Protein AF-A0A7J5UYT0-F1 (afdb_monomer)

Radius of gyration: 24.06 Å; Cα contacts (8 Å, |Δi|>4): 191; chains: 1; bounding box: 73×49×55 Å

Solvent-accessible surface area (backbone atoms only — not comparable to full-atom values): 11690 Å² total; per-residue (Å²): 132,68,70,67,60,56,56,56,55,56,59,68,70,60,72,68,85,76,82,74,93,66,100,72,80,94,76,74,80,77,68,76,72,80,81,47,73,67,59,54,54,52,51,51,54,38,49,51,51,47,52,52,49,45,50,65,40,20,43,70,31,55,50,48,20,53,52,14,50,51,42,16,56,54,23,46,52,52,19,54,55,22,58,76,67,72,36,62,71,53,24,52,54,26,43,49,50,13,52,51,14,58,48,38,29,59,56,25,51,35,32,29,55,18,32,42,27,50,20,43,52,49,32,41,47,36,72,74,71,43,93,50,65,85,74,47,60,86,44,55,58,32,41,62,36,40,48,10,48,48,53,29,30,47,77,70,71,40,42,65,64,52,51,52,52,36,58,76,69,68,63,54,93,84,51,54,70,34,62,64,47,78,77,41,60,72,46,78,79,34,70,68,48,48,38,70,47,43,55,44,68,88,57,83,63,82,82,46,102,97

Mean predicted aligned error: 10.79 Å

Sequence (210 aa):
MHIHKRLLLLFTKQRINVKTASGKSGYLVNQELRSTPVLHYYSLSILSHKIYRYFKVGYLL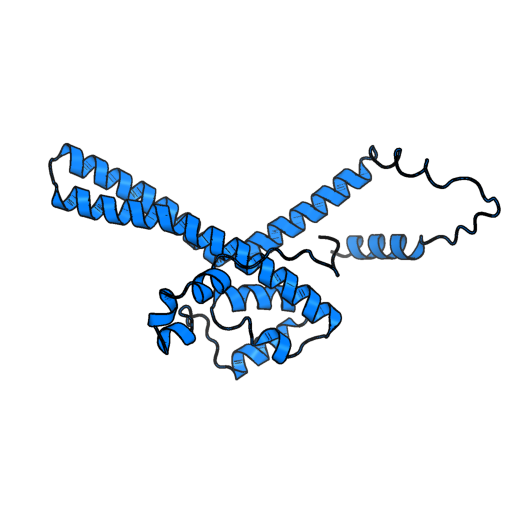HLISLIGIVIAIIFLKFTKVAMLNDQLLQQLLYGYFAAYGAVLPIFAQLDARSRYQNYKLIKDKLHRYGFSTRIIDPFTWSRCQRDAIQVAADDLGYKKQMQDYFKKHGFKWYHVLPRILIRNPRLLFTKNYWYRTLFVKYYALKSFPY

Foldseek 3Di:
DPVVVVVVVVVVVPPPPPPDPDDDDPDPPPPVVPPDVVVVVVVVVVVVVLVVLLCQLLVVLVVQLVQLLVQLVVLVVQLVVCVVVVNVVSNVVSVVSNVRSVVSNVQSVLQSQLLSQLLLVLLQVCVVPNDDVVSQVVQPQALSSLSSNCSSCVVVVNNVVSVVVCVVVVNDNPRHDGPVCVVPVCCVVDPVSCCNRRVDDHDDHDPDPD

pLDDT: mean 83.22, std 19.69, range [35.66, 98.44]

Structure (mmCIF, N/CA/C/O backbone):
data_AF-A0A7J5UYT0-F1
#
_entry.id   AF-A0A7J5UYT0-F1
#
loop_
_atom_site.group_PDB
_atom_site.id
_atom_site.type_symbol
_atom_site.label_atom_id
_atom_site.label_alt_id
_atom_site.label_comp_id
_atom_site.label_asym_id
_atom_site.label_entity_id
_atom_site.label_seq_id
_atom_site.pdbx_PDB_ins_code
_atom_site.Cartn_x
_atom_site.Cartn_y
_atom_site.Cartn_z
_atom_site.occupancy
_atom_site.B_iso_or_equiv
_atom_site.auth_seq_id
_atom_site.auth_comp_id
_atom_site.auth_asym_id
_atom_site.auth_atom_id
_atom_site.pdbx_PDB_model_num
ATOM 1 N N . MET A 1 1 ? -5.951 23.788 15.816 1.00 49.25 1 MET A N 1
ATOM 2 C CA . MET A 1 1 ? -6.791 22.576 16.014 1.00 49.25 1 MET A CA 1
ATOM 3 C C . MET A 1 1 ? -7.906 22.730 17.072 1.00 49.25 1 MET A C 1
ATOM 5 O O . MET A 1 1 ? -8.664 21.787 17.262 1.00 49.25 1 MET A O 1
ATOM 9 N N . HIS A 1 2 ? -8.066 23.895 17.728 1.00 38.38 2 HIS A N 1
ATOM 10 C CA . HIS A 1 2 ? -9.079 24.106 18.783 1.00 38.38 2 HIS A CA 1
ATOM 11 C C . HIS A 1 2 ? -10.430 24.665 18.288 1.00 38.38 2 HIS A C 1
ATOM 13 O O . HIS A 1 2 ? -11.463 24.383 18.889 1.00 38.38 2 HIS A O 1
ATOM 19 N N . ILE A 1 3 ? -10.451 25.386 17.160 1.00 46.88 3 ILE A N 1
ATOM 20 C CA . ILE A 1 3 ? -11.667 26.016 16.601 1.00 46.88 3 ILE A CA 1
ATOM 21 C C . ILE A 1 3 ? -12.633 24.965 16.015 1.00 46.88 3 ILE A C 1
ATOM 23 O O . ILE A 1 3 ? -13.850 25.080 16.137 1.00 46.88 3 ILE A O 1
ATOM 27 N N . HIS A 1 4 ? -12.097 23.862 15.485 1.00 44.59 4 HIS A N 1
ATOM 28 C CA . HIS A 1 4 ? -12.889 22.820 14.824 1.00 44.59 4 HIS A CA 1
ATOM 29 C C . HIS A 1 4 ? -13.763 21.995 15.789 1.00 44.59 4 HIS A C 1
ATOM 31 O O . HIS A 1 4 ? -14.841 21.544 15.403 1.00 44.59 4 HIS A O 1
ATOM 37 N N . LYS A 1 5 ? -13.338 21.834 17.055 1.00 46.59 5 LYS A N 1
ATOM 38 C CA . LYS A 1 5 ? -14.132 21.152 18.097 1.00 46.59 5 LYS A CA 1
ATOM 39 C C . LYS A 1 5 ? -15.321 21.995 18.571 1.00 46.59 5 LYS A C 1
ATOM 41 O O . LYS A 1 5 ? -16.352 21.430 18.921 1.00 46.59 5 LYS A O 1
ATO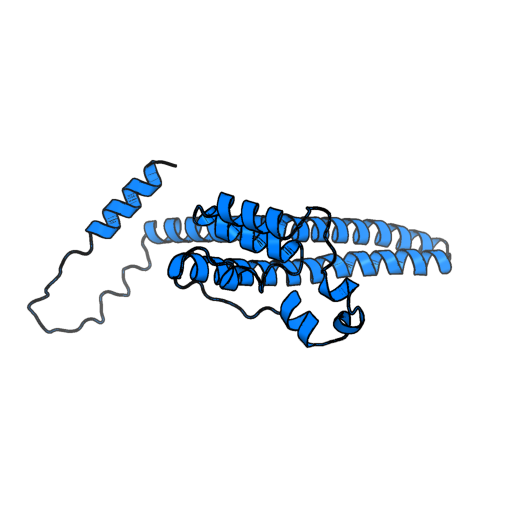M 46 N N . ARG A 1 6 ? -15.202 23.330 18.553 1.00 42.28 6 ARG A N 1
ATOM 47 C CA . ARG A 1 6 ? -16.270 24.243 19.000 1.00 42.28 6 ARG A CA 1
ATOM 48 C C . ARG A 1 6 ? -17.431 24.303 18.003 1.00 42.28 6 ARG A C 1
ATOM 50 O O . ARG A 1 6 ? -18.580 24.304 18.424 1.00 42.28 6 ARG A O 1
ATOM 57 N N . LEU A 1 7 ? -17.136 24.248 16.702 1.00 47.16 7 LEU A N 1
ATOM 58 C CA . LEU A 1 7 ? -18.159 24.183 15.650 1.00 47.16 7 LEU A CA 1
ATOM 59 C C . LEU A 1 7 ? -18.921 22.850 15.654 1.00 47.16 7 LEU A C 1
ATOM 61 O O . LEU A 1 7 ? -20.142 22.856 15.552 1.00 47.16 7 LEU A O 1
ATOM 65 N N . LEU A 1 8 ? -18.243 21.715 15.863 1.00 48.00 8 LEU A N 1
ATOM 66 C CA . LEU A 1 8 ? -18.925 20.413 15.933 1.00 48.00 8 LEU A CA 1
ATOM 67 C C . LEU A 1 8 ? -19.899 20.308 17.122 1.00 48.00 8 LEU A C 1
ATOM 69 O O . LEU A 1 8 ? -20.968 19.721 16.979 1.00 48.00 8 LEU A O 1
ATOM 73 N N . LEU A 1 9 ? -19.558 20.913 18.267 1.00 47.81 9 LEU A N 1
ATOM 74 C CA . LEU A 1 9 ? -20.418 20.940 19.457 1.00 47.81 9 LEU A CA 1
ATOM 75 C C . LEU A 1 9 ? -21.661 21.827 19.282 1.00 47.81 9 LEU A C 1
ATOM 77 O O . LEU A 1 9 ? -22.719 21.499 19.824 1.00 47.81 9 LEU A O 1
ATOM 81 N N . LEU A 1 10 ? -21.560 22.910 18.504 1.00 45.72 10 LEU A N 1
ATOM 82 C CA . LEU A 1 10 ? -22.700 23.782 18.201 1.00 45.72 10 LEU A CA 1
ATOM 83 C C . LEU A 1 10 ? -23.740 23.070 17.319 1.00 45.72 10 LEU A C 1
ATOM 85 O O . LEU A 1 10 ? -24.933 23.172 17.593 1.00 45.72 10 LEU A O 1
ATOM 89 N N . PHE A 1 11 ? -23.312 22.245 16.357 1.00 47.38 11 PHE A N 1
ATOM 90 C CA . PHE A 1 11 ? -24.243 21.527 15.476 1.00 47.38 11 PHE A CA 1
ATOM 91 C C . PHE A 1 11 ? -24.882 20.280 16.106 1.00 47.38 11 PHE A C 1
ATOM 93 O O . PHE A 1 11 ? -26.012 19.941 15.759 1.00 47.38 11 PHE A O 1
ATOM 100 N N . THR A 1 12 ? -24.246 19.624 17.084 1.00 45.69 12 THR A N 1
ATOM 101 C CA . THR A 1 12 ? -24.909 18.537 17.835 1.00 45.69 12 THR A CA 1
ATOM 102 C C . THR A 1 12 ? -26.022 19.039 18.755 1.00 45.69 12 THR A C 1
ATOM 104 O O . THR A 1 12 ? -26.974 18.306 19.012 1.00 45.69 12 THR A O 1
ATOM 107 N N . LYS A 1 13 ? -25.940 20.295 19.219 1.00 36.97 13 LYS A N 1
ATOM 108 C CA . LYS A 1 13 ? -26.960 20.909 20.085 1.00 36.97 13 LYS A CA 1
ATOM 109 C C . LYS A 1 13 ? -28.143 21.495 19.301 1.00 36.97 13 LYS A C 1
ATOM 111 O O . LYS A 1 13 ? -29.176 21.784 19.891 1.00 36.97 13 LYS A O 1
ATOM 116 N N . GLN A 1 14 ? -28.012 21.610 17.978 1.00 39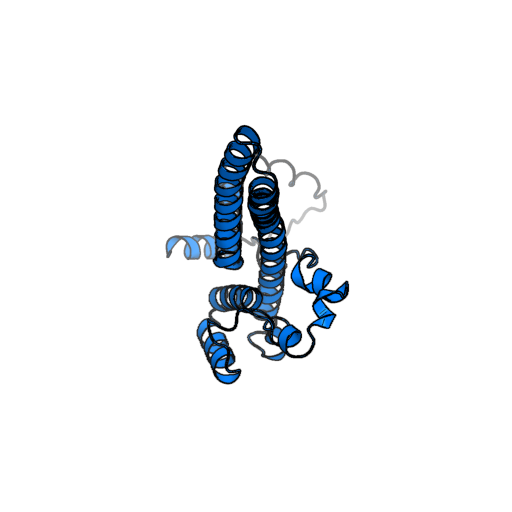.38 14 GLN A N 1
ATOM 117 C CA . GLN A 1 14 ? -29.022 22.164 17.074 1.00 39.38 14 GLN A CA 1
ATOM 118 C C . GLN A 1 14 ? -29.850 21.079 16.359 1.00 39.38 14 GLN A C 1
ATOM 120 O O . GLN A 1 14 ? -30.453 21.335 15.321 1.00 39.38 14 GLN A O 1
ATOM 125 N N . ARG A 1 15 ? -29.961 19.871 16.942 1.00 40.69 15 ARG A N 1
ATOM 126 C CA . ARG A 1 15 ? -31.156 19.027 16.750 1.00 40.69 15 ARG A CA 1
ATOM 127 C C . ARG A 1 15 ? -32.298 19.649 17.546 1.00 40.69 15 ARG A C 1
ATOM 129 O O . ARG A 1 15 ? -32.678 19.176 18.614 1.00 40.69 15 ARG A O 1
ATOM 136 N N . ILE A 1 16 ? -32.784 20.771 17.030 1.00 42.91 16 ILE A N 1
ATOM 137 C CA . ILE A 1 16 ? -33.988 21.425 17.512 1.00 42.91 16 ILE A CA 1
ATOM 138 C C . ILE A 1 16 ? -35.142 20.454 17.279 1.00 42.91 16 ILE A C 1
ATOM 140 O O . ILE A 1 16 ? -35.375 19.954 16.180 1.00 42.91 16 ILE A O 1
ATOM 144 N N . ASN A 1 17 ? -35.808 20.171 18.385 1.00 38.16 17 ASN A N 1
ATOM 145 C CA . ASN A 1 17 ? -37.064 19.469 18.513 1.00 38.16 17 ASN A CA 1
ATOM 146 C C . ASN A 1 17 ? -38.141 20.248 17.739 1.00 38.16 17 ASN A C 1
ATOM 148 O O . ASN A 1 17 ? -38.774 21.143 18.290 1.00 38.16 17 ASN A O 1
ATOM 152 N N . VAL A 1 18 ? -38.316 19.960 16.447 1.00 41.12 18 VAL A N 1
ATOM 153 C CA . VAL A 1 18 ? -39.442 20.489 15.670 1.00 41.12 18 VAL A CA 1
ATOM 154 C C . VAL A 1 18 ? -40.561 19.453 15.726 1.00 41.12 18 VAL A C 1
ATOM 156 O O . VAL A 1 18 ? -40.686 18.592 14.859 1.00 41.12 18 VAL A O 1
ATOM 159 N N . LYS A 1 19 ? -41.377 19.525 16.783 1.00 37.12 19 LYS A N 1
ATOM 160 C CA . LYS A 1 19 ? -42.739 18.983 16.739 1.00 37.12 19 LYS A CA 1
ATOM 161 C C . LYS A 1 19 ? -43.543 19.881 15.798 1.00 37.12 19 LYS A C 1
ATOM 163 O O . LYS A 1 19 ? -44.002 20.943 16.207 1.00 37.12 19 LYS A O 1
ATOM 168 N N . THR A 1 20 ? -43.705 19.481 14.541 1.00 40.16 20 THR A N 1
ATOM 169 C CA . THR A 1 20 ? -44.690 20.107 13.656 1.00 40.16 20 THR A CA 1
ATOM 170 C C . THR A 1 20 ? -46.082 19.590 14.012 1.00 40.16 20 THR A C 1
ATOM 172 O O . THR A 1 20 ? -46.481 18.484 13.657 1.00 40.16 20 THR A O 1
ATOM 175 N N . ALA A 1 21 ? -46.839 20.420 14.727 1.00 39.97 21 ALA A N 1
ATOM 176 C CA . ALA A 1 21 ? -48.288 20.325 14.800 1.00 39.97 21 ALA A CA 1
ATOM 177 C C . ALA A 1 21 ? -48.876 20.862 13.486 1.00 39.97 21 ALA A C 1
ATOM 179 O O . ALA A 1 21 ? -49.186 22.041 13.393 1.00 39.97 21 ALA A O 1
ATOM 180 N N . SER A 1 22 ? -48.921 20.036 12.440 1.00 41.06 22 SER A N 1
ATOM 181 C CA . SER A 1 22 ? -49.777 20.203 11.250 1.00 41.06 22 SER A CA 1
ATOM 182 C C . SER A 1 22 ? -49.356 19.167 10.209 1.00 41.06 22 SER A C 1
ATOM 184 O O . SER A 1 22 ? -48.261 19.224 9.646 1.00 41.06 22 SER A O 1
ATOM 186 N N . GLY A 1 23 ? -50.213 18.171 9.989 1.00 43.00 23 GLY A N 1
ATOM 187 C CA . GLY A 1 23 ? -49.979 17.064 9.069 1.00 43.00 23 GLY A CA 1
ATOM 188 C C . GLY A 1 23 ? -50.129 17.451 7.599 1.00 43.00 23 GLY A C 1
ATOM 189 O O . GLY A 1 23 ? -51.082 17.013 6.960 1.00 43.00 23 GLY A O 1
ATOM 190 N N . LYS A 1 24 ? -49.184 18.216 7.032 1.00 35.66 24 LYS A N 1
ATOM 191 C CA . LYS A 1 24 ? -49.066 18.365 5.570 1.00 35.66 24 LYS A CA 1
ATOM 192 C C . LYS A 1 24 ? -47.616 18.300 5.066 1.00 35.66 24 LYS A C 1
ATOM 194 O O . LYS A 1 24 ? -46.843 19.237 5.196 1.00 35.66 24 LYS A O 1
ATOM 199 N N . SER A 1 25 ? -47.336 17.159 4.432 1.00 37.53 25 SER A N 1
ATOM 200 C CA . SER A 1 25 ? -46.458 16.922 3.272 1.00 37.53 25 SER A CA 1
ATOM 201 C C . SER A 1 25 ? -44.992 17.392 3.330 1.00 37.53 25 SER A C 1
ATOM 203 O O . SER A 1 25 ? -44.630 18.487 2.908 1.00 37.53 25 SER A O 1
ATOM 205 N N . GLY A 1 26 ? -44.115 16.483 3.769 1.00 38.47 26 GLY A N 1
ATOM 206 C CA . GLY A 1 26 ? -42.658 16.640 3.855 1.00 38.47 26 GLY A CA 1
ATOM 207 C C . GLY A 1 26 ? -41.875 16.428 2.551 1.00 38.47 26 GLY A C 1
ATOM 208 O O . GLY A 1 26 ? -40.848 15.755 2.580 1.00 38.47 26 GLY A O 1
ATOM 209 N N . TYR A 1 27 ? -42.313 16.998 1.424 1.00 38.16 27 TYR A N 1
ATOM 210 C CA . TYR A 1 27 ? -41.614 16.830 0.135 1.00 38.16 27 TYR A CA 1
ATOM 211 C C . TYR A 1 27 ? -40.889 18.076 -0.401 1.00 38.16 27 TYR A C 1
ATOM 213 O O . TYR A 1 27 ? -40.098 17.942 -1.329 1.00 38.16 27 TYR A O 1
ATOM 221 N N . LEU A 1 28 ? -41.060 19.262 0.196 1.00 38.16 28 LEU A N 1
ATOM 222 C CA . LEU A 1 28 ? -40.505 20.510 -0.368 1.00 38.16 28 LEU A CA 1
ATOM 223 C C . LEU A 1 28 ? -39.222 21.037 0.303 1.00 38.16 28 LEU A C 1
ATOM 225 O O . LEU A 1 28 ? -38.613 21.969 -0.203 1.00 38.16 28 LEU A O 1
ATOM 229 N N . VAL A 1 29 ? -38.735 20.424 1.387 1.00 44.19 29 VAL A N 1
ATOM 230 C CA . VAL A 1 29 ? -37.580 20.962 2.149 1.00 44.19 29 VAL A CA 1
ATOM 231 C C . VAL A 1 29 ? -36.210 20.491 1.617 1.00 44.19 29 VAL A C 1
ATOM 233 O O . VAL A 1 29 ? -35.168 20.965 2.058 1.00 44.19 29 VAL A O 1
ATOM 236 N N . ASN A 1 30 ? -36.162 19.583 0.636 1.00 43.16 30 ASN A N 1
ATOM 237 C CA . ASN A 1 30 ? -34.893 18.984 0.186 1.00 43.16 30 ASN A CA 1
ATOM 238 C C . ASN A 1 30 ? -34.240 19.640 -1.045 1.00 43.16 30 ASN A C 1
ATOM 240 O O . ASN A 1 30 ? -33.128 19.245 -1.402 1.00 43.16 30 ASN A O 1
ATOM 244 N N . GLN A 1 31 ? -34.876 20.619 -1.698 1.00 45.84 31 GLN A N 1
ATOM 245 C CA . GLN A 1 31 ? -34.350 21.183 -2.952 1.00 45.84 31 GLN A CA 1
ATOM 246 C C . GLN A 1 31 ? -33.579 22.503 -2.785 1.00 45.84 31 GLN A C 1
ATOM 248 O O . GLN A 1 31 ? -32.604 22.715 -3.504 1.00 45.84 31 GLN A O 1
ATOM 253 N N . GLU A 1 32 ? -33.904 23.334 -1.791 1.00 42.94 32 GLU A N 1
ATOM 254 C CA . GLU A 1 32 ? -33.256 24.649 -1.611 1.00 42.94 32 GLU A CA 1
ATOM 255 C C . GLU A 1 32 ? -31.915 24.611 -0.862 1.00 42.94 32 GLU A C 1
ATOM 257 O O . GLU A 1 32 ? -31.131 25.554 -0.927 1.00 42.94 32 GLU A O 1
ATOM 262 N N . LEU A 1 33 ? -31.570 23.501 -0.207 1.00 49.38 33 LEU A N 1
ATOM 263 C CA . LEU A 1 33 ? -30.283 23.381 0.486 1.00 49.38 33 LEU A CA 1
ATOM 264 C C . LEU A 1 33 ? -29.095 23.116 -0.455 1.00 49.38 33 LEU A C 1
ATOM 266 O O . LEU A 1 33 ? -27.964 23.099 0.012 1.00 49.38 33 LEU A O 1
ATOM 270 N N . ARG A 1 34 ? -29.285 22.929 -1.770 1.00 46.75 34 ARG A N 1
ATOM 271 C CA . ARG A 1 34 ? -28.182 22.593 -2.700 1.00 46.75 34 ARG A CA 1
ATOM 272 C C . ARG A 1 34 ? -27.287 23.766 -3.121 1.00 46.75 34 ARG A C 1
ATOM 274 O O . ARG A 1 34 ? -26.238 23.510 -3.706 1.00 46.75 34 ARG A O 1
ATOM 281 N N . SER A 1 35 ? -27.647 25.012 -2.821 1.00 50.50 35 SER A N 1
ATOM 282 C CA . SER A 1 35 ? -26.981 26.212 -3.359 1.00 50.50 35 SER A CA 1
ATOM 283 C C . SER A 1 35 ? -26.314 27.104 -2.303 1.00 50.50 35 SER A C 1
ATOM 285 O O . SER A 1 35 ? -26.075 28.281 -2.558 1.00 50.50 35 SER A O 1
ATOM 287 N N . THR A 1 36 ? -25.965 26.577 -1.122 1.00 51.94 36 THR A N 1
ATOM 288 C CA . THR A 1 36 ? -25.243 27.371 -0.112 1.00 51.94 36 THR A CA 1
ATOM 289 C C . THR A 1 36 ? -23.722 27.134 -0.166 1.00 51.94 36 THR A C 1
ATOM 291 O O . THR A 1 36 ? -23.270 25.984 -0.164 1.00 51.94 36 THR A O 1
ATOM 294 N N . PRO A 1 37 ? -22.885 28.193 -0.145 1.00 60.25 37 PRO A N 1
ATOM 295 C CA . PRO A 1 37 ? -21.417 28.077 -0.167 1.00 60.25 37 PRO A CA 1
ATOM 296 C C . PRO A 1 37 ? -20.844 27.310 1.043 1.00 60.25 37 PRO A C 1
ATOM 298 O O . PRO A 1 37 ? -19.735 26.777 0.991 1.00 60.25 37 PRO A O 1
ATOM 301 N N . VAL A 1 38 ? -21.627 27.182 2.119 1.0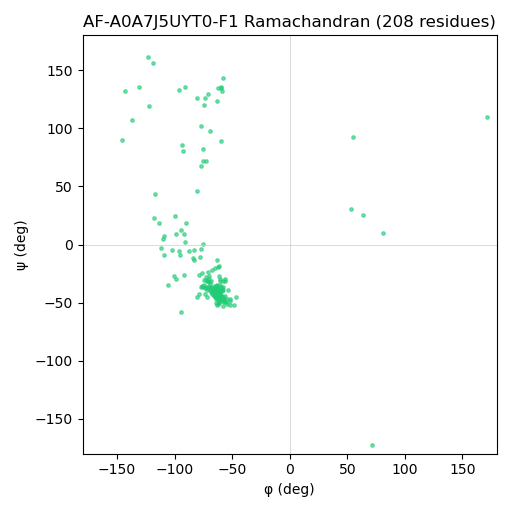0 61.41 38 VAL A N 1
ATOM 302 C CA . VAL A 1 38 ? -21.274 26.452 3.346 1.00 61.41 38 VAL A CA 1
ATOM 303 C C . VAL A 1 38 ? -21.138 24.942 3.099 1.00 61.41 38 VAL A C 1
ATOM 305 O O . VAL A 1 38 ? -20.204 24.313 3.605 1.00 61.41 38 VAL A O 1
ATOM 308 N N . LEU A 1 39 ? -22.010 24.351 2.273 1.00 60.62 39 LEU A N 1
ATOM 309 C CA . LEU A 1 39 ? -21.924 22.928 1.913 1.00 60.62 39 LEU A CA 1
ATOM 310 C C . LEU A 1 39 ? -20.714 22.630 1.025 1.00 60.62 39 LEU A C 1
ATOM 312 O O . LEU A 1 39 ? -20.094 21.572 1.158 1.00 60.62 39 LEU A O 1
ATOM 316 N N . HIS A 1 40 ? -20.339 23.576 0.161 1.00 61.38 40 HIS A N 1
ATOM 317 C CA . HIS A 1 40 ? -19.168 23.434 -0.697 1.00 61.38 40 HIS A CA 1
ATOM 318 C C . HIS A 1 40 ? -17.868 23.394 0.125 1.00 61.38 40 HIS A C 1
ATOM 320 O O . HIS A 1 40 ? -17.041 22.500 -0.066 1.00 61.38 40 HIS A O 1
ATOM 326 N N . TYR A 1 41 ? -17.730 24.277 1.120 1.00 64.62 41 TYR A N 1
ATOM 327 C CA . TYR A 1 41 ? -16.574 24.289 2.024 1.00 64.62 41 TYR A CA 1
ATOM 328 C C . TYR A 1 41 ? -16.472 23.006 2.869 1.00 64.62 41 TYR A C 1
ATOM 330 O O . TYR A 1 41 ? -15.394 22.419 3.011 1.00 64.62 41 TYR A O 1
ATOM 338 N N . TYR A 1 42 ? -17.606 22.510 3.378 1.00 74.31 42 TYR A N 1
ATOM 339 C CA . TYR A 1 42 ? -17.653 21.250 4.125 1.00 74.31 42 TYR A CA 1
ATOM 340 C C . TYR A 1 42 ? -17.234 20.053 3.255 1.00 74.31 42 TYR A C 1
ATOM 342 O O . TYR A 1 42 ? -16.407 19.243 3.679 1.00 74.31 42 TYR A O 1
ATOM 350 N N . SER A 1 43 ? -17.711 19.992 2.007 1.00 78.38 43 SER A N 1
ATOM 351 C CA . SER A 1 43 ? -17.324 18.957 1.040 1.00 78.38 43 SER A CA 1
ATOM 352 C C . SER A 1 43 ? -15.820 18.969 0.733 1.00 78.38 43 SER A C 1
ATOM 354 O O . SER A 1 43 ? -15.178 17.914 0.732 1.00 78.38 43 SER A O 1
ATOM 356 N N . LEU A 1 44 ? -15.229 20.154 0.545 1.00 82.38 44 LEU A N 1
ATOM 357 C CA . LEU A 1 44 ? -13.793 20.304 0.285 1.00 82.38 44 LEU A CA 1
ATOM 358 C C . LEU A 1 44 ? -12.935 19.844 1.473 1.00 82.38 44 LEU A C 1
ATOM 360 O O . LEU A 1 44 ? -11.943 19.142 1.274 1.00 82.38 44 LEU A O 1
ATOM 364 N N . SER A 1 45 ? -13.331 20.171 2.708 1.00 84.25 45 SER A N 1
ATOM 365 C CA . SER A 1 45 ? -12.615 19.710 3.910 1.00 84.25 45 SER A CA 1
ATOM 366 C C . SER A 1 45 ? -12.687 18.187 4.101 1.00 84.25 45 SER A C 1
ATOM 368 O O . SER A 1 45 ? -11.701 17.543 4.461 1.00 84.25 45 SER A O 1
ATOM 370 N N . ILE A 1 46 ? -13.831 17.574 3.791 1.00 86.00 46 ILE A N 1
ATOM 371 C CA . ILE A 1 46 ? -13.987 16.114 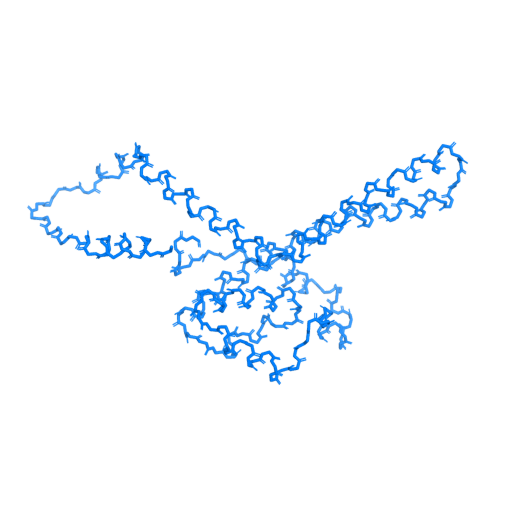3.805 1.00 86.00 46 ILE A CA 1
ATOM 372 C C . ILE A 1 46 ? -13.089 15.468 2.749 1.00 86.00 46 ILE A C 1
ATOM 374 O O . ILE A 1 46 ? -12.406 14.477 3.025 1.00 86.00 46 ILE A O 1
ATOM 378 N N . LEU A 1 47 ? -13.081 16.025 1.539 1.00 88.12 47 LEU A N 1
ATOM 379 C CA . LEU A 1 47 ? -12.268 15.519 0.443 1.00 88.12 47 LEU A CA 1
ATOM 380 C C . LEU A 1 47 ? -10.773 15.617 0.766 1.00 88.12 47 LEU A C 1
ATOM 382 O O . LEU A 1 47 ? -10.048 14.638 0.580 1.00 88.12 47 LEU A O 1
ATOM 386 N N . SER A 1 48 ? -10.317 16.745 1.312 1.00 89.88 48 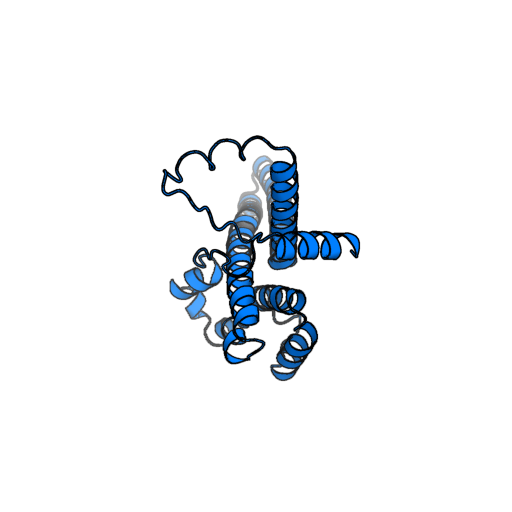SER A N 1
ATOM 387 C CA . SER A 1 48 ? -8.912 16.923 1.689 1.00 89.88 48 SER A CA 1
ATOM 388 C C . SER A 1 48 ? -8.484 15.928 2.773 1.00 89.88 48 SER A C 1
ATOM 390 O O . SER A 1 48 ? -7.418 15.319 2.664 1.00 89.88 48 SER A O 1
ATOM 392 N N . HIS A 1 49 ? -9.345 15.653 3.760 1.00 89.38 49 HIS A N 1
ATOM 393 C CA . HIS A 1 49 ? -9.091 14.611 4.753 1.00 89.38 49 HIS A CA 1
ATOM 394 C C . HIS A 1 49 ? -9.016 13.213 4.134 1.00 89.38 49 HIS A C 1
ATOM 396 O O . HIS A 1 49 ? -8.103 12.454 4.470 1.00 89.38 49 HIS A O 1
ATOM 402 N N . LYS A 1 50 ? -9.921 12.866 3.210 1.00 91.12 50 LYS A N 1
ATOM 403 C CA . LYS A 1 50 ? -9.875 11.582 2.490 1.00 91.12 50 LYS A CA 1
ATOM 404 C C . LYS A 1 50 ? -8.558 11.411 1.741 1.00 91.12 50 LYS A C 1
ATOM 406 O O . LYS A 1 50 ? -7.911 10.376 1.895 1.00 91.12 50 LYS A O 1
ATOM 411 N N . ILE A 1 51 ? -8.153 12.436 0.991 1.00 93.38 51 ILE A N 1
ATOM 412 C CA . ILE A 1 51 ? -6.913 12.448 0.208 1.00 93.38 51 ILE A CA 1
ATOM 413 C C . ILE A 1 51 ? -5.702 12.304 1.132 1.00 93.38 51 ILE A C 1
ATOM 415 O O . ILE A 1 51 ? -4.884 11.407 0.938 1.00 93.38 51 ILE A O 1
ATOM 419 N N . TYR A 1 52 ? -5.621 13.111 2.192 1.00 94.75 52 TYR A N 1
ATOM 420 C CA . TYR A 1 52 ? -4.529 13.029 3.162 1.00 94.75 52 TYR A CA 1
ATOM 421 C C . TYR A 1 52 ? -4.407 11.625 3.772 1.00 94.75 52 TYR A C 1
ATOM 423 O O . TYR A 1 52 ? -3.309 11.075 3.873 1.00 94.75 52 TYR A O 1
ATOM 431 N N . ARG A 1 53 ? -5.533 11.003 4.150 1.00 94.00 53 ARG A N 1
ATOM 432 C CA . ARG A 1 53 ? -5.531 9.643 4.708 1.00 94.00 53 ARG A CA 1
ATOM 433 C C . ARG A 1 53 ? -5.167 8.588 3.677 1.00 94.00 53 ARG A C 1
ATOM 435 O O . ARG A 1 53 ? -4.460 7.653 4.036 1.00 94.00 53 ARG A O 1
ATOM 442 N N . TYR A 1 54 ? -5.592 8.750 2.428 1.00 95.25 54 TYR A N 1
ATOM 443 C CA . TYR A 1 54 ? -5.192 7.871 1.333 1.00 95.25 54 TYR A CA 1
ATOM 444 C C . TYR A 1 54 ? -3.666 7.854 1.173 1.00 95.25 54 TYR A C 1
ATOM 446 O O . TYR A 1 54 ? -3.056 6.791 1.293 1.00 95.25 54 TYR A O 1
ATOM 454 N N . PHE A 1 55 ? -3.045 9.033 1.060 1.00 95.69 55 PHE A N 1
ATOM 455 C CA . PHE A 1 55 ? -1.588 9.151 0.953 1.00 95.69 55 PHE A CA 1
ATOM 456 C C . PHE A 1 55 ? -0.852 8.657 2.199 1.00 95.69 55 PHE A C 1
ATOM 458 O O . PHE A 1 55 ? 0.170 7.988 2.079 1.00 95.69 55 PHE A O 1
ATOM 465 N N . LYS A 1 56 ? -1.372 8.939 3.400 1.00 95.38 56 LYS A N 1
ATOM 466 C CA . LYS A 1 56 ? -0.750 8.487 4.653 1.00 95.38 56 LYS A CA 1
ATOM 467 C C . LYS A 1 56 ? -0.776 6.962 4.792 1.00 95.38 56 LYS A C 1
ATOM 469 O O . LYS A 1 56 ? 0.221 6.374 5.194 1.00 95.38 56 LYS A O 1
ATOM 474 N N . VAL A 1 57 ? -1.900 6.325 4.459 1.00 95.75 57 VAL A N 1
ATOM 475 C CA . VAL A 1 57 ? -2.054 4.860 4.508 1.00 95.75 57 VAL A CA 1
ATOM 476 C C . VAL A 1 57 ? -1.180 4.178 3.454 1.00 95.75 57 VAL A C 1
ATOM 478 O O . VAL A 1 57 ? -0.578 3.143 3.728 1.00 95.75 57 VAL A O 1
ATOM 481 N N . GLY A 1 58 ? -1.114 4.751 2.253 1.00 94.56 58 GLY A N 1
ATOM 482 C CA . GLY A 1 58 ? -0.379 4.205 1.118 1.00 94.56 58 GLY A CA 1
ATOM 483 C C . GLY A 1 58 ? 1.039 4.745 0.947 1.00 94.56 58 GLY A C 1
ATOM 484 O O . GLY A 1 58 ? 1.603 4.527 -0.117 1.00 94.56 58 GLY A O 1
ATOM 485 N N . TYR A 1 59 ? 1.622 5.454 1.922 1.00 94.69 59 TYR A N 1
ATOM 486 C CA . TYR A 1 59 ? 2.850 6.249 1.731 1.00 94.69 59 TYR A CA 1
ATOM 487 C C . TYR A 1 59 ? 3.968 5.483 1.008 1.00 94.69 59 TYR A C 1
ATOM 489 O O . TYR A 1 59 ? 4.462 5.921 -0.030 1.00 94.69 59 TYR A O 1
ATOM 497 N N . LEU A 1 60 ? 4.304 4.288 1.506 1.00 93.00 60 LEU A N 1
ATOM 498 C CA . LEU A 1 60 ? 5.333 3.438 0.905 1.00 93.00 60 LEU A CA 1
ATOM 499 C C . LEU A 1 60 ? 4.965 2.992 -0.520 1.00 93.00 60 LEU A C 1
ATOM 501 O O . LEU A 1 60 ? 5.831 2.903 -1.381 1.00 93.00 60 LEU A O 1
ATOM 505 N N . LEU A 1 61 ? 3.686 2.734 -0.787 1.00 94.88 61 LEU A N 1
ATOM 506 C CA . LEU A 1 61 ? 3.200 2.288 -2.094 1.00 94.88 61 LEU A CA 1
ATOM 507 C C . LEU A 1 61 ? 3.198 3.430 -3.118 1.00 94.88 61 LEU A C 1
ATOM 509 O O . LEU A 1 61 ? 3.567 3.220 -4.273 1.00 94.88 61 LEU A O 1
ATOM 513 N N . HIS A 1 62 ? 2.857 4.652 -2.703 1.00 96.50 62 HIS A N 1
ATOM 514 C CA . HIS A 1 62 ? 3.014 5.837 -3.549 1.00 96.50 62 HIS A CA 1
ATOM 515 C C . HIS A 1 62 ? 4.487 6.084 -3.876 1.00 96.50 62 HIS A C 1
ATOM 517 O O . HIS A 1 62 ? 4.814 6.323 -5.036 1.00 96.50 62 HIS A O 1
ATOM 523 N N . LEU A 1 63 ? 5.383 5.920 -2.898 1.00 95.88 63 LEU A N 1
ATOM 524 C CA . LEU A 1 63 ? 6.823 6.022 -3.126 1.00 95.88 63 LEU A CA 1
ATOM 525 C C . LEU A 1 63 ? 7.326 4.961 -4.120 1.00 95.88 63 LEU A C 1
ATOM 527 O O . LEU A 1 63 ? 8.024 5.303 -5.070 1.00 95.88 63 LEU A O 1
ATOM 531 N N . ILE A 1 64 ? 6.915 3.697 -3.963 1.00 95.81 64 ILE A N 1
ATOM 532 C CA . ILE A 1 64 ? 7.241 2.616 -4.913 1.00 95.81 64 ILE A CA 1
ATOM 533 C C . ILE A 1 64 ? 6.705 2.932 -6.314 1.00 95.81 64 ILE A C 1
ATOM 535 O O . ILE A 1 64 ? 7.379 2.658 -7.302 1.00 95.81 64 ILE A O 1
ATOM 539 N N . SER A 1 65 ? 5.522 3.542 -6.412 1.00 97.19 65 SER A N 1
ATOM 540 C CA . SER A 1 65 ? 4.953 3.946 -7.703 1.00 97.19 65 SER A CA 1
ATOM 541 C C . SER A 1 65 ? 5.810 5.009 -8.386 1.00 97.19 65 SER A C 1
ATOM 543 O O . SER A 1 65 ? 6.106 4.885 -9.569 1.00 97.19 65 SER A O 1
ATOM 545 N N . LEU A 1 66 ? 6.257 6.027 -7.645 1.00 97.88 66 LEU A N 1
ATOM 546 C CA . LEU A 1 66 ? 7.141 7.062 -8.185 1.00 97.88 66 LEU A CA 1
ATOM 547 C C . LEU A 1 66 ? 8.482 6.472 -8.638 1.00 97.88 66 LEU A C 1
ATOM 549 O O . LEU A 1 66 ? 8.932 6.755 -9.745 1.00 97.88 66 LEU A O 1
ATOM 553 N N . ILE A 1 67 ? 9.078 5.596 -7.824 1.00 97.75 67 ILE A N 1
ATOM 554 C CA . ILE A 1 67 ? 10.322 4.895 -8.170 1.00 97.75 67 ILE A CA 1
ATOM 555 C C . ILE A 1 67 ? 10.134 4.046 -9.435 1.00 97.75 67 ILE A C 1
ATOM 557 O O . ILE A 1 67 ? 10.982 4.082 -10.321 1.00 97.75 67 ILE A O 1
ATOM 561 N N . GLY A 1 68 ? 9.013 3.330 -9.560 1.00 97.94 68 GLY A N 1
ATOM 562 C CA . GLY A 1 68 ? 8.691 2.540 -10.751 1.00 97.94 68 GLY A CA 1
ATOM 563 C C . GLY A 1 68 ? 8.623 3.386 -12.025 1.00 97.94 68 GLY A C 1
ATOM 564 O O . GLY A 1 68 ? 9.238 3.027 -13.026 1.00 97.94 68 GLY A O 1
ATOM 565 N N . ILE A 1 69 ? 7.969 4.554 -11.966 1.00 98.31 69 ILE A N 1
ATOM 566 C CA . ILE A 1 69 ? 7.915 5.507 -13.090 1.00 98.31 69 ILE A CA 1
ATOM 567 C C . ILE A 1 69 ? 9.323 5.984 -13.469 1.00 98.31 69 ILE A C 1
ATOM 569 O O . ILE A 1 69 ? 9.666 6.008 -14.650 1.00 98.31 69 ILE A O 1
ATOM 573 N N . VAL A 1 70 ? 10.156 6.330 -12.483 1.00 98.44 70 VAL A N 1
ATOM 574 C CA . VAL A 1 70 ? 11.540 6.769 -12.726 1.00 98.44 70 VAL A CA 1
ATOM 575 C C . VAL A 1 70 ? 12.357 5.660 -13.395 1.00 98.44 70 VAL A C 1
ATOM 577 O O . VAL A 1 70 ? 13.012 5.918 -14.404 1.00 98.44 70 VAL A O 1
ATOM 580 N N . ILE A 1 71 ? 12.268 4.424 -12.892 1.00 98.19 71 ILE A N 1
ATOM 581 C CA . ILE A 1 71 ? 12.913 3.247 -13.496 1.00 98.19 71 ILE A CA 1
ATOM 582 C C . ILE A 1 71 ? 12.443 3.079 -14.944 1.00 98.19 71 ILE A C 1
ATOM 584 O O . ILE A 1 71 ? 13.275 2.969 -15.843 1.00 98.19 71 ILE A O 1
ATOM 588 N N . ALA A 1 72 ? 11.132 3.129 -15.192 1.00 98.19 72 ALA A N 1
ATOM 589 C CA . ALA A 1 72 ? 10.576 2.986 -16.533 1.00 98.19 72 ALA A CA 1
ATOM 590 C C . ALA A 1 72 ? 11.152 4.033 -17.498 1.00 98.19 72 ALA A C 1
ATOM 592 O O . ALA A 1 72 ? 11.648 3.679 -18.562 1.00 98.19 72 ALA A O 1
ATOM 593 N N . ILE A 1 73 ? 11.155 5.313 -17.114 1.00 98.31 73 ILE A N 1
ATOM 594 C CA . ILE A 1 73 ? 11.649 6.407 -17.964 1.00 98.31 73 ILE A CA 1
ATOM 595 C C . ILE A 1 73 ? 13.145 6.254 -18.263 1.00 98.31 73 ILE A C 1
ATOM 597 O O . ILE A 1 73 ? 13.555 6.416 -19.415 1.00 98.31 73 ILE A O 1
ATOM 601 N N . ILE A 1 74 ? 13.962 5.948 -17.251 1.00 98.31 74 ILE A N 1
ATOM 602 C CA . ILE A 1 74 ? 15.414 5.785 -17.414 1.00 98.31 74 ILE A CA 1
ATOM 603 C C . ILE A 1 74 ? 15.714 4.617 -18.359 1.00 98.31 74 ILE A C 1
ATOM 605 O O . ILE A 1 74 ? 16.430 4.785 -19.346 1.00 98.31 74 ILE A O 1
ATOM 609 N N . PHE A 1 75 ? 15.124 3.448 -18.109 1.00 98.31 75 PHE A N 1
ATOM 610 C CA . PHE A 1 75 ? 15.398 2.265 -18.919 1.00 98.31 75 PHE A CA 1
ATOM 611 C C . PHE A 1 75 ? 14.769 2.333 -20.314 1.00 98.31 75 PHE A C 1
ATOM 613 O O . PHE A 1 75 ? 15.354 1.805 -21.257 1.00 98.31 75 PHE A O 1
ATOM 620 N N . LEU A 1 76 ? 13.660 3.056 -20.505 1.00 97.69 76 LEU A N 1
ATOM 621 C CA . LEU A 1 76 ? 13.142 3.358 -21.844 1.00 97.69 76 LEU A CA 1
ATOM 622 C C . LEU A 1 76 ? 14.136 4.194 -22.659 1.00 97.69 76 LEU A C 1
ATOM 624 O O . LEU A 1 76 ? 14.311 3.934 -23.848 1.00 97.69 76 LEU A O 1
ATOM 628 N N . LYS A 1 77 ? 14.815 5.171 -22.040 1.00 97.44 77 LYS A N 1
ATOM 629 C CA . LYS A 1 77 ? 15.867 5.947 -22.718 1.00 97.44 77 LYS A CA 1
ATOM 630 C C . LYS A 1 77 ? 17.042 5.056 -23.120 1.00 97.44 77 LYS A C 1
ATOM 632 O O . LYS A 1 77 ? 17.460 5.114 -24.272 1.00 97.44 77 LYS A O 1
ATOM 637 N N . PHE A 1 78 ? 17.521 4.194 -22.220 1.00 97.19 78 PHE A N 1
ATOM 638 C CA . PHE A 1 78 ? 18.598 3.251 -22.545 1.00 97.19 78 PHE A CA 1
ATOM 639 C C . PHE A 1 78 ? 18.199 2.242 -23.622 1.00 97.19 78 PHE A C 1
ATOM 641 O O . PHE A 1 78 ? 18.991 1.962 -24.515 1.00 97.19 78 PHE A O 1
ATOM 648 N N . THR A 1 79 ? 16.952 1.768 -23.605 1.00 96.81 79 THR A N 1
ATOM 649 C CA . THR A 1 79 ? 16.423 0.883 -24.653 1.00 96.81 79 THR A CA 1
ATOM 650 C C . THR A 1 79 ? 16.482 1.565 -26.020 1.00 96.81 79 THR A C 1
ATOM 652 O O . THR A 1 79 ? 16.949 0.957 -26.975 1.00 96.81 79 THR A O 1
ATOM 655 N N . LYS A 1 80 ? 16.084 2.843 -26.117 1.00 96.19 80 LYS A N 1
ATOM 656 C CA . LYS A 1 80 ? 16.164 3.607 -27.375 1.00 96.19 80 LYS A CA 1
ATOM 657 C C . LYS A 1 80 ? 17.599 3.755 -27.880 1.00 96.19 80 LYS A C 1
ATOM 659 O O . LYS A 1 80 ? 17.831 3.596 -29.070 1.00 96.19 80 LYS A O 1
ATOM 664 N N . VAL A 1 81 ? 18.555 4.029 -26.991 1.00 96.62 81 VAL A N 1
ATOM 665 C CA . VAL A 1 81 ? 19.978 4.119 -27.365 1.00 96.62 81 VAL A CA 1
ATOM 666 C C . VAL A 1 81 ? 20.502 2.765 -27.851 1.00 96.62 81 VAL A C 1
ATOM 668 O O . VAL A 1 81 ? 21.167 2.706 -28.878 1.00 96.62 81 VAL A O 1
ATOM 671 N N . ALA A 1 82 ? 20.157 1.671 -27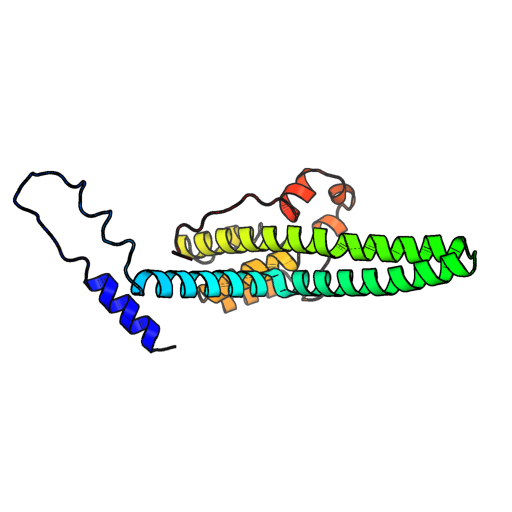.169 1.00 95.94 82 ALA A N 1
ATOM 672 C CA . ALA A 1 82 ? 20.550 0.325 -27.585 1.00 95.94 82 ALA A CA 1
ATOM 673 C C . ALA A 1 82 ? 19.952 -0.076 -28.947 1.00 95.94 82 ALA A C 1
ATOM 675 O O . ALA A 1 82 ? 20.625 -0.749 -29.722 1.00 95.94 82 ALA A O 1
ATOM 676 N N . MET A 1 83 ? 18.727 0.374 -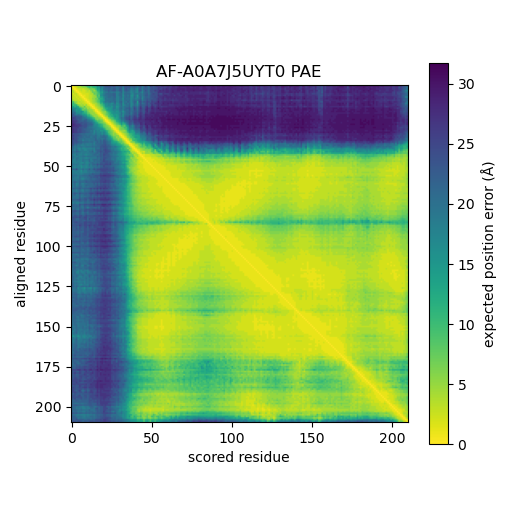29.254 1.00 94.62 83 MET A N 1
ATOM 677 C CA . MET A 1 83 ? 18.095 0.170 -30.564 1.00 94.62 83 MET A CA 1
ATOM 678 C C . MET A 1 83 ? 18.825 0.905 -31.691 1.00 94.62 83 MET A C 1
ATOM 680 O O . MET A 1 83 ? 18.934 0.363 -32.778 1.00 94.62 83 MET A O 1
ATOM 684 N N . LEU A 1 84 ? 19.329 2.118 -31.443 1.00 95.88 84 LEU A N 1
ATOM 685 C CA . LEU A 1 84 ? 20.075 2.884 -32.451 1.00 95.88 84 LEU A CA 1
ATOM 686 C C . LEU A 1 84 ? 21.463 2.298 -32.746 1.00 95.88 84 LEU A C 1
ATOM 688 O O . LEU A 1 84 ? 22.010 2.551 -33.811 1.00 95.88 84 LEU A O 1
ATOM 692 N N . ASN A 1 85 ? 22.026 1.539 -31.804 1.00 94.69 85 ASN A N 1
ATOM 693 C CA . ASN A 1 85 ? 23.340 0.907 -31.927 1.00 94.69 85 ASN A CA 1
ATOM 694 C C . ASN A 1 85 ? 23.258 -0.579 -32.338 1.00 94.69 85 ASN A C 1
ATOM 696 O O . ASN A 1 85 ? 24.266 -1.276 -32.244 1.00 94.69 85 ASN A O 1
ATOM 700 N N . ASP A 1 86 ? 22.072 -1.084 -32.706 1.00 93.31 86 ASP A N 1
ATOM 701 C CA . ASP A 1 86 ? 21.805 -2.490 -33.066 1.00 93.31 86 ASP A CA 1
ATOM 702 C C . ASP A 1 86 ? 22.252 -3.533 -32.013 1.00 93.31 86 ASP A C 1
ATOM 704 O O . ASP A 1 86 ? 22.572 -4.687 -32.310 1.00 93.31 86 ASP A O 1
ATOM 708 N N . GLN A 1 87 ? 22.239 -3.161 -30.728 1.00 94.38 87 GLN A N 1
ATOM 709 C CA . GLN A 1 87 ? 22.664 -4.029 -29.623 1.00 94.38 87 GLN A CA 1
ATOM 710 C C . GLN A 1 87 ? 21.481 -4.810 -29.032 1.00 94.38 87 GLN A C 1
ATOM 712 O O . GLN A 1 87 ? 20.950 -4.464 -27.971 1.00 94.38 87 GLN A O 1
ATOM 717 N N . LEU A 1 88 ? 21.097 -5.910 -29.690 1.00 95.56 88 LEU A N 1
ATOM 718 C CA . LEU A 1 88 ? 19.911 -6.712 -29.342 1.00 95.56 88 LEU A CA 1
ATOM 719 C C . LEU A 1 88 ? 19.854 -7.137 -27.862 1.00 95.56 88 LEU A C 1
ATOM 721 O O . LEU A 1 88 ? 18.821 -6.989 -27.210 1.00 95.56 88 LEU A O 1
ATOM 725 N N . LEU A 1 89 ? 20.957 -7.645 -27.298 1.00 96.62 89 LEU A N 1
ATOM 726 C CA . LEU A 1 89 ? 20.974 -8.102 -25.901 1.00 96.62 89 LEU A CA 1
ATOM 727 C C . LEU A 1 89 ? 20.686 -6.955 -24.919 1.00 96.62 89 LEU A C 1
ATOM 729 O O . LEU A 1 89 ? 19.923 -7.125 -23.967 1.00 96.62 89 LEU A O 1
ATOM 733 N N . GLN A 1 90 ? 21.265 -5.778 -25.165 1.00 95.94 90 GLN A N 1
ATOM 734 C CA . GLN A 1 90 ? 21.041 -4.597 -24.331 1.00 95.94 90 GLN A CA 1
ATOM 735 C C . GLN A 1 90 ? 19.618 -4.065 -24.491 1.00 95.94 90 GLN A C 1
ATOM 737 O O . GLN A 1 90 ? 18.985 -3.710 -23.499 1.00 95.94 90 GLN A O 1
ATOM 742 N N . GLN A 1 91 ? 19.081 -4.078 -25.714 1.00 95.75 91 GLN A N 1
ATOM 743 C CA . GLN A 1 91 ? 17.689 -3.723 -25.976 1.00 95.75 91 GLN A CA 1
ATOM 744 C C . GLN A 1 91 ? 16.728 -4.602 -25.166 1.00 95.75 91 GLN A C 1
ATOM 746 O O . GLN A 1 91 ? 15.826 -4.074 -24.516 1.00 95.75 91 GLN A O 1
ATOM 751 N N . LEU A 1 92 ? 16.926 -5.924 -25.167 1.00 97.44 92 LEU A N 1
ATOM 752 C CA . LEU A 1 92 ? 16.082 -6.848 -24.405 1.00 97.44 92 LEU A CA 1
ATOM 753 C C . LEU A 1 92 ? 16.210 -6.618 -22.895 1.00 97.44 92 LEU A C 1
ATOM 755 O O . LEU A 1 92 ? 15.200 -6.556 -22.193 1.00 97.44 92 LEU A O 1
ATOM 759 N N . LEU A 1 93 ? 17.436 -6.441 -22.396 1.00 97.81 93 LEU A N 1
ATOM 760 C CA . LEU A 1 93 ? 17.691 -6.218 -20.974 1.00 97.81 93 LEU A CA 1
ATOM 761 C C . LEU A 1 93 ? 17.078 -4.898 -20.479 1.00 97.81 93 LEU A C 1
ATOM 763 O O . LEU A 1 93 ? 16.355 -4.880 -19.480 1.00 97.81 93 LEU A O 1
ATOM 767 N N . TYR A 1 94 ? 17.332 -3.790 -21.177 1.00 97.81 94 TYR A N 1
ATOM 768 C CA . TYR A 1 94 ? 16.773 -2.486 -20.818 1.00 97.81 94 TYR A CA 1
ATOM 769 C C . TYR A 1 94 ? 15.261 -2.447 -21.025 1.00 97.81 94 TYR A C 1
ATOM 771 O O . TYR A 1 94 ? 14.549 -1.909 -20.176 1.00 97.81 94 TYR A O 1
ATOM 779 N N . GLY A 1 95 ? 14.759 -3.092 -22.081 1.00 97.75 95 GLY A N 1
ATOM 780 C CA . GLY A 1 95 ? 13.330 -3.245 -22.330 1.00 97.75 95 GLY A CA 1
ATOM 781 C C . GLY A 1 95 ? 12.628 -3.997 -21.198 1.00 97.75 95 GLY A C 1
ATOM 782 O O . GLY A 1 95 ? 11.566 -3.571 -20.742 1.00 97.75 95 GLY A O 1
ATOM 783 N N . TYR A 1 96 ? 13.249 -5.056 -20.669 1.00 97.56 96 TYR A N 1
ATOM 784 C CA . TYR A 1 96 ? 12.740 -5.790 -19.510 1.00 97.56 96 TYR A CA 1
ATOM 785 C C . TYR A 1 96 ? 12.637 -4.902 -18.262 1.00 97.56 96 TYR A C 1
ATOM 787 O O . TYR A 1 96 ? 11.581 -4.850 -17.629 1.00 97.56 96 TYR A O 1
ATOM 795 N N . PHE A 1 97 ? 13.692 -4.153 -17.919 1.00 98.06 97 PHE A N 1
ATOM 796 C CA . PHE A 1 97 ? 13.656 -3.245 -16.765 1.00 98.06 97 PHE A CA 1
ATOM 797 C C . PHE A 1 97 ? 12.672 -2.087 -16.952 1.00 98.06 97 PHE A C 1
ATOM 799 O O . PHE A 1 97 ? 12.004 -1.693 -15.993 1.00 98.06 97 PHE A O 1
ATOM 806 N N . ALA A 1 98 ? 12.534 -1.576 -18.176 1.00 98.00 98 ALA A N 1
ATOM 807 C CA . ALA A 1 98 ? 11.534 -0.575 -18.521 1.00 98.00 98 ALA A CA 1
ATOM 808 C C . ALA A 1 98 ? 10.111 -1.105 -18.295 1.00 98.00 98 ALA A C 1
ATOM 810 O O . ALA A 1 98 ? 9.307 -0.453 -17.625 1.00 98.00 98 ALA A O 1
ATOM 811 N N . ALA A 1 99 ? 9.817 -2.309 -18.795 1.00 97.69 99 ALA A N 1
ATOM 812 C CA . ALA A 1 99 ? 8.528 -2.967 -18.608 1.00 97.69 99 ALA A CA 1
ATOM 813 C C . ALA A 1 99 ? 8.252 -3.261 -17.125 1.00 97.69 99 ALA A C 1
ATOM 815 O O . ALA A 1 99 ? 7.171 -2.951 -16.624 1.00 97.69 99 ALA A O 1
ATOM 816 N N . TYR A 1 100 ? 9.241 -3.782 -16.393 1.00 97.12 100 TYR A N 1
ATOM 817 C CA . TYR A 1 100 ? 9.146 -3.997 -14.948 1.00 97.12 100 TYR A CA 1
ATOM 818 C C . TYR A 1 100 ? 8.831 -2.690 -14.202 1.00 97.12 100 TYR A C 1
ATOM 820 O O . TYR A 1 100 ? 7.890 -2.636 -13.407 1.00 97.12 100 TYR A O 1
ATOM 828 N N . GLY A 1 101 ? 9.559 -1.613 -14.516 1.00 97.50 101 GLY A N 1
ATOM 829 C CA . GLY A 1 101 ? 9.311 -0.276 -13.982 1.00 97.50 101 GLY A CA 1
ATOM 830 C C . GLY A 1 101 ? 7.902 0.234 -14.288 1.00 97.50 101 GLY A C 1
ATOM 831 O O . GLY A 1 101 ? 7.267 0.809 -13.412 1.00 97.50 101 GLY A O 1
ATOM 832 N N . ALA A 1 102 ? 7.374 -0.023 -15.488 1.00 97.19 102 ALA A N 1
ATOM 833 C CA . ALA A 1 102 ? 6.031 0.400 -15.889 1.00 97.19 102 ALA A CA 1
ATOM 834 C C . ALA A 1 102 ? 4.912 -0.381 -15.174 1.00 97.19 102 ALA A C 1
ATOM 836 O O . ALA A 1 102 ? 3.844 0.167 -14.893 1.00 97.19 102 ALA A O 1
ATOM 837 N N . VAL A 1 103 ? 5.159 -1.649 -14.837 1.00 97.19 103 VAL A N 1
ATOM 838 C CA . VAL A 1 103 ? 4.206 -2.507 -14.122 1.00 97.19 103 VAL A CA 1
ATOM 839 C C . VAL A 1 103 ? 4.127 -2.149 -12.630 1.00 97.19 103 VAL A C 1
ATOM 841 O O . VAL A 1 103 ? 3.038 -2.170 -12.047 1.00 97.19 103 VAL A O 1
ATOM 844 N N . LEU A 1 104 ? 5.245 -1.767 -12.003 1.00 95.94 104 LEU A N 1
ATOM 845 C CA . LEU A 1 104 ? 5.309 -1.445 -10.570 1.00 95.94 104 LEU A CA 1
ATOM 846 C C . LEU A 1 104 ? 4.255 -0.417 -10.090 1.00 95.94 104 LEU A C 1
ATOM 848 O O . LEU A 1 104 ? 3.573 -0.711 -9.105 1.00 95.94 104 LEU A O 1
ATOM 852 N N . PRO A 1 105 ? 4.052 0.745 -10.746 1.00 96.94 105 PRO A N 1
ATOM 853 C CA . PRO A 1 105 ? 3.040 1.727 -10.361 1.00 96.94 105 PRO A CA 1
ATOM 854 C C . PRO A 1 105 ? 1.623 1.162 -10.371 1.00 96.94 105 PRO A C 1
ATOM 856 O O . PRO A 1 105 ? 0.839 1.464 -9.473 1.00 96.94 105 PRO A O 1
ATOM 859 N N . ILE A 1 106 ? 1.298 0.310 -11.347 1.00 96.00 106 ILE A N 1
ATOM 860 C CA . ILE A 1 106 ? -0.031 -0.298 -11.468 1.00 96.00 106 ILE A CA 1
ATOM 861 C C . ILE A 1 106 ? -0.296 -1.173 -10.240 1.00 96.00 106 ILE A C 1
ATOM 863 O O . ILE A 1 106 ? -1.291 -0.990 -9.536 1.00 96.00 106 ILE A O 1
ATOM 867 N N . PHE A 1 107 ? 0.633 -2.078 -9.925 1.00 95.25 107 PHE A N 1
ATOM 868 C CA . PHE A 1 107 ? 0.511 -2.962 -8.764 1.00 95.25 107 PHE A CA 1
ATOM 869 C C . PHE A 1 107 ? 0.514 -2.191 -7.443 1.00 95.25 107 PHE A C 1
ATOM 871 O O . PHE A 1 107 ? -0.293 -2.478 -6.555 1.00 95.25 107 PHE A O 1
ATOM 878 N N . ALA A 1 108 ? 1.380 -1.188 -7.317 1.00 95.62 108 ALA A N 1
ATOM 879 C CA . ALA A 1 108 ? 1.482 -0.388 -6.109 1.00 95.62 108 ALA A CA 1
ATOM 880 C C . ALA A 1 108 ? 0.217 0.451 -5.858 1.00 95.62 108 ALA A C 1
ATOM 882 O O . ALA A 1 108 ? -0.243 0.519 -4.717 1.00 95.62 108 ALA A O 1
ATOM 883 N N . GLN A 1 109 ? -0.409 1.023 -6.894 1.00 96.50 109 GLN A N 1
ATOM 884 C CA . GLN A 1 109 ? -1.677 1.747 -6.742 1.00 96.50 109 GLN A CA 1
ATOM 885 C C . GLN A 1 109 ? -2.864 0.817 -6.453 1.00 96.50 109 GLN A C 1
ATOM 887 O O . GLN A 1 109 ? -3.725 1.161 -5.636 1.00 96.50 109 GLN A O 1
ATOM 892 N N . LEU A 1 110 ? -2.899 -0.384 -7.042 1.00 95.56 110 LEU A N 1
ATOM 893 C CA . LEU A 1 110 ? -3.908 -1.394 -6.702 1.00 95.56 110 LEU A CA 1
ATOM 894 C C . LEU A 1 110 ? -3.799 -1.838 -5.233 1.00 95.56 110 LEU A C 1
ATOM 896 O O . LEU A 1 110 ? -4.817 -1.914 -4.531 1.00 95.56 110 LEU A O 1
ATOM 900 N N . ASP A 1 111 ? -2.579 -2.068 -4.733 1.00 94.81 111 ASP A N 1
ATOM 901 C CA . ASP A 1 111 ? -2.368 -2.372 -3.312 1.00 94.81 111 ASP A CA 1
ATOM 902 C C . ASP A 1 111 ? -2.718 -1.156 -2.433 1.00 94.81 111 ASP A C 1
ATOM 904 O O . ASP A 1 111 ? -3.401 -1.315 -1.421 1.00 94.81 111 ASP A O 1
ATOM 908 N N . ALA A 1 112 ? -2.372 0.075 -2.841 1.00 96.19 112 ALA A N 1
ATOM 909 C CA . ALA A 1 112 ? -2.671 1.293 -2.073 1.00 96.19 112 ALA A CA 1
ATOM 910 C C . ALA A 1 112 ? -4.182 1.486 -1.892 1.00 96.19 112 ALA A C 1
ATOM 912 O O . ALA A 1 112 ? -4.665 1.677 -0.769 1.00 96.19 112 ALA A O 1
ATOM 913 N N . ARG A 1 113 ? -4.954 1.312 -2.974 1.00 96.06 113 ARG A N 1
ATOM 914 C CA . ARG A 1 113 ? -6.422 1.282 -2.934 1.00 96.06 113 ARG A CA 1
ATOM 915 C C . ARG A 1 113 ? -6.930 0.242 -1.940 1.00 96.06 113 ARG A C 1
ATOM 917 O O . ARG A 1 113 ? -7.822 0.546 -1.143 1.00 96.06 113 ARG A O 1
ATOM 924 N N . SER A 1 114 ? -6.381 -0.969 -1.985 1.00 95.25 114 SER A N 1
ATOM 925 C CA . SER A 1 114 ? -6.780 -2.071 -1.108 1.00 95.25 114 SER A CA 1
ATOM 926 C C . SER A 1 114 ? -6.456 -1.809 0.362 1.00 95.25 114 SER A C 1
ATOM 928 O O . SER A 1 114 ? -7.297 -2.040 1.234 1.00 95.25 114 SER A O 1
ATOM 930 N N . ARG A 1 115 ? -5.271 -1.264 0.661 1.00 95.50 115 ARG A N 1
ATOM 931 C CA . ARG A 1 115 ? -4.886 -0.840 2.016 1.00 95.50 115 ARG A CA 1
ATOM 932 C C . ARG A 1 115 ? -5.788 0.264 2.546 1.00 95.50 115 ARG A C 1
ATOM 934 O O . ARG A 1 115 ? -6.191 0.204 3.705 1.00 95.50 115 ARG A O 1
ATOM 941 N N . TYR A 1 116 ? -6.188 1.203 1.696 1.00 96.38 116 TYR A N 1
ATOM 942 C CA . TYR A 1 116 ? -7.146 2.231 2.080 1.00 96.38 116 TYR A CA 1
ATOM 943 C C . TYR A 1 116 ? -8.529 1.655 2.427 1.00 96.38 116 TYR A C 1
ATOM 945 O O . TYR A 1 116 ? -9.149 2.095 3.395 1.00 96.38 116 TYR A O 1
ATOM 953 N N . GLN A 1 117 ? -9.009 0.623 1.717 1.00 95.81 117 GLN A N 1
ATOM 954 C CA . GLN A 1 117 ? -10.252 -0.062 2.112 1.00 95.81 117 GLN A CA 1
ATOM 955 C C . GLN A 1 117 ? -10.116 -0.759 3.472 1.00 95.81 117 GLN A C 1
ATOM 957 O O . GLN A 1 117 ? -11.013 -0.648 4.308 1.00 95.81 117 GLN A O 1
ATOM 962 N N . ASN A 1 118 ? -8.981 -1.421 3.721 1.00 95.44 118 ASN A N 1
ATOM 963 C CA . ASN A 1 118 ? -8.697 -2.057 5.010 1.00 95.44 118 ASN A CA 1
ATOM 964 C C . ASN A 1 118 ? -8.630 -1.036 6.154 1.00 95.44 118 ASN A C 1
ATOM 966 O O . ASN A 1 118 ? -9.205 -1.286 7.211 1.00 95.44 118 ASN A O 1
ATOM 970 N N . TYR A 1 119 ? -7.998 0.122 5.931 1.00 96.38 119 TYR A N 1
ATOM 971 C CA . TYR A 1 119 ? -7.990 1.240 6.881 1.00 96.38 119 TYR A CA 1
ATOM 972 C C . TYR A 1 119 ? -9.417 1.639 7.270 1.00 96.38 119 TYR A C 1
ATOM 974 O O . TYR A 1 119 ? -9.736 1.678 8.457 1.00 96.38 119 TYR A O 1
ATOM 982 N N . LYS A 1 120 ? -10.296 1.863 6.283 1.00 95.69 120 LYS A N 1
ATOM 983 C CA . LYS A 1 120 ? -11.690 2.258 6.536 1.00 95.69 120 LYS A CA 1
ATOM 984 C C . LYS A 1 120 ? -12.451 1.203 7.343 1.00 95.69 120 LYS A C 1
ATOM 986 O O . LYS A 1 120 ? -13.102 1.530 8.332 1.00 95.69 120 LYS A O 1
ATOM 991 N N . LEU A 1 121 ? -12.325 -0.064 6.948 1.00 95.56 121 LEU A N 1
ATOM 992 C CA . LEU A 1 121 ? -12.965 -1.190 7.627 1.00 95.56 121 LEU A CA 1
ATOM 993 C C . LEU A 1 121 ? -12.497 -1.327 9.082 1.00 95.56 121 LEU A C 1
ATOM 995 O O . LEU A 1 121 ? -13.313 -1.527 9.980 1.00 95.56 121 LEU A O 1
ATOM 999 N N . ILE A 1 122 ? -11.188 -1.238 9.321 1.00 95.75 122 ILE A N 1
ATOM 1000 C CA . ILE A 1 122 ? -10.618 -1.390 10.661 1.00 95.75 122 ILE A CA 1
ATOM 1001 C C . ILE A 1 122 ? -10.939 -0.195 11.544 1.00 95.75 122 ILE A C 1
ATOM 1003 O O . ILE A 1 122 ? -11.279 -0.395 12.706 1.00 95.75 122 ILE A O 1
ATOM 1007 N N . LYS A 1 123 ? -10.913 1.022 10.999 1.00 95.69 123 LYS A N 1
ATOM 1008 C CA . LYS A 1 123 ? -11.308 2.226 11.731 1.00 95.69 123 LYS A CA 1
ATOM 1009 C C . LYS A 1 123 ? -12.740 2.113 12.257 1.00 95.69 123 LYS A C 1
ATOM 1011 O O . LYS A 1 123 ? -12.969 2.350 13.437 1.00 95.69 123 LYS A O 1
ATOM 1016 N N . ASP A 1 124 ? -13.686 1.664 11.433 1.00 95.62 124 ASP A N 1
ATOM 1017 C CA . ASP A 1 124 ? -15.067 1.441 11.883 1.00 95.62 124 ASP A CA 1
ATOM 1018 C C . ASP A 1 124 ? -15.171 0.343 12.951 1.00 95.62 124 ASP A C 1
ATOM 1020 O O . ASP A 1 124 ? -15.890 0.498 13.940 1.00 95.62 124 ASP A O 1
ATOM 1024 N N . LYS A 1 125 ? -14.451 -0.774 12.778 1.00 95.50 125 LYS A N 1
ATOM 1025 C CA . LYS A 1 125 ? -14.457 -1.866 13.764 1.00 95.50 125 LYS A CA 1
ATOM 1026 C C . LYS A 1 125 ? -13.876 -1.427 15.106 1.00 95.50 125 LYS A C 1
ATOM 1028 O O . LYS A 1 125 ? -14.469 -1.729 16.135 1.00 95.50 125 LYS A O 1
ATOM 1033 N N . LEU A 1 126 ? -12.758 -0.707 15.092 1.00 96.12 126 LEU A N 1
ATOM 1034 C CA . LEU A 1 126 ? -12.127 -0.170 16.295 1.00 96.12 126 LEU A CA 1
ATOM 1035 C C . LEU A 1 126 ? -13.011 0.876 16.975 1.00 96.12 126 LEU A C 1
ATOM 1037 O O . LEU A 1 126 ? -13.120 0.870 18.193 1.00 96.12 126 LEU A O 1
ATOM 1041 N N . HIS A 1 127 ? -13.682 1.734 16.205 1.00 95.44 127 HIS A N 1
ATOM 1042 C CA . HIS A 1 127 ? -14.620 2.705 16.761 1.00 95.44 127 HIS A CA 1
ATOM 1043 C C . HIS A 1 127 ? -15.811 2.022 17.451 1.00 95.44 127 HIS A C 1
ATOM 1045 O O . HIS A 1 127 ? -16.243 2.454 18.513 1.00 95.44 127 HIS A O 1
ATOM 1051 N N . ARG A 1 128 ? -16.340 0.942 16.862 1.00 94.94 128 ARG A N 1
ATOM 1052 C CA . ARG A 1 128 ? -17.518 0.241 17.388 1.00 94.94 128 ARG A CA 1
ATOM 1053 C C . ARG A 1 128 ? -17.215 -0.681 18.568 1.00 94.94 128 ARG A C 1
ATOM 1055 O O . ARG A 1 128 ? -18.016 -0.751 19.491 1.00 94.94 128 ARG A O 1
ATOM 1062 N N . TYR A 1 129 ? -16.126 -1.437 18.494 1.00 95.12 129 TYR A N 1
ATOM 1063 C CA . TYR A 1 129 ? -15.838 -2.530 19.431 1.00 95.12 129 TYR A CA 1
ATOM 1064 C C . TYR A 1 129 ? -14.642 -2.245 20.344 1.00 95.12 129 TYR A C 1
ATOM 1066 O O . TYR A 1 129 ? -14.311 -3.069 21.192 1.00 95.12 129 TYR A O 1
ATOM 1074 N N . GLY A 1 130 ? -13.977 -1.105 20.163 1.00 95.25 130 GLY A N 1
ATOM 1075 C CA . GLY A 1 130 ? -12.715 -0.806 20.820 1.00 95.25 130 GLY A CA 1
ATOM 1076 C C . GLY A 1 130 ? -11.548 -1.630 20.274 1.00 95.25 130 GLY A C 1
ATOM 1077 O O . GLY A 1 130 ? -11.647 -2.343 19.268 1.00 95.25 130 GLY A O 1
ATOM 1078 N N . PHE A 1 131 ? -10.404 -1.516 20.944 1.00 96.19 131 PHE A N 1
ATOM 1079 C CA . PHE A 1 131 ? -9.206 -2.262 20.584 1.00 96.19 131 PHE A CA 1
ATOM 1080 C C . PHE A 1 131 ? -9.327 -3.734 20.995 1.00 96.19 131 PHE A C 1
ATOM 1082 O O . PHE A 1 131 ? -9.454 -4.061 22.172 1.00 96.19 131 PHE A O 1
ATOM 1089 N N . SER A 1 132 ? -9.236 -4.638 20.019 1.00 95.19 132 SER A N 1
ATOM 1090 C CA . SER A 1 132 ? -9.209 -6.083 20.248 1.00 95.19 132 SER A CA 1
ATOM 1091 C C . SER A 1 132 ? -8.264 -6.751 19.260 1.00 95.19 132 SER A C 1
ATOM 1093 O O . SER A 1 132 ? -8.358 -6.520 18.053 1.00 95.19 132 SER A O 1
ATOM 1095 N N . THR A 1 133 ? -7.385 -7.626 19.749 1.00 93.88 133 THR A N 1
ATOM 1096 C CA . THR A 1 133 ? -6.425 -8.357 18.904 1.00 93.88 133 THR A CA 1
ATOM 1097 C C . THR A 1 133 ? -7.129 -9.180 17.828 1.00 93.88 133 THR A C 1
ATOM 1099 O O . THR A 1 133 ? -6.711 -9.154 16.679 1.00 93.88 133 THR A O 1
ATOM 1102 N N . ARG A 1 134 ? -8.293 -9.767 18.138 1.00 94.25 134 ARG A N 1
ATOM 1103 C CA . ARG A 1 134 ? -9.117 -10.528 17.182 1.00 94.25 134 ARG A CA 1
ATOM 1104 C C . ARG A 1 134 ? -9.533 -9.707 15.953 1.00 94.25 134 ARG A C 1
ATOM 1106 O O . ARG A 1 134 ? -9.707 -10.260 14.869 1.00 94.25 134 ARG A O 1
ATOM 1113 N N . ILE A 1 135 ? -9.713 -8.394 16.112 1.00 93.94 135 ILE A N 1
ATOM 1114 C CA . ILE A 1 135 ? -10.041 -7.478 15.008 1.00 93.94 135 ILE A CA 1
ATOM 1115 C C . ILE A 1 135 ? -8.794 -7.172 14.173 1.00 93.94 135 ILE A C 1
ATOM 1117 O O . ILE A 1 135 ? -8.892 -7.046 12.952 1.00 93.94 135 ILE A O 1
ATOM 1121 N N . ILE A 1 136 ? -7.644 -7.054 14.836 1.00 94.50 136 ILE A N 1
ATOM 1122 C CA . ILE A 1 136 ? -6.366 -6.626 14.267 1.00 94.50 136 ILE A CA 1
ATOM 1123 C C . ILE A 1 136 ? -5.653 -7.764 13.530 1.00 94.50 136 ILE A C 1
ATOM 1125 O O . ILE A 1 136 ? -5.208 -7.555 12.402 1.00 94.50 136 ILE A O 1
ATOM 1129 N N . ASP A 1 137 ? -5.597 -8.964 14.113 1.00 92.50 137 ASP A N 1
ATOM 1130 C CA . ASP A 1 137 ? -4.815 -10.111 13.629 1.00 92.50 137 ASP A CA 1
ATOM 1131 C C . ASP A 1 137 ? -4.974 -10.384 12.119 1.00 92.50 137 ASP A C 1
ATOM 1133 O O . ASP A 1 137 ? -3.952 -10.523 11.433 1.00 92.50 137 ASP A O 1
ATOM 1137 N N . PRO A 1 138 ? -6.194 -10.377 11.533 1.00 90.62 138 PRO A N 1
ATOM 1138 C CA . PRO A 1 138 ? -6.381 -10.654 10.107 1.00 90.62 138 PRO A CA 1
ATOM 1139 C C . PRO A 1 138 ? -5.711 -9.646 9.161 1.00 90.62 138 PRO A C 1
ATOM 1141 O O . PRO A 1 138 ? -5.584 -9.928 7.972 1.00 90.62 138 PRO A O 1
ATOM 1144 N N . PHE A 1 139 ? -5.272 -8.490 9.663 1.00 90.44 139 PHE A N 1
ATOM 1145 C CA . PHE A 1 139 ? -4.714 -7.383 8.883 1.00 90.44 139 PHE A CA 1
ATOM 1146 C C . PHE A 1 139 ? -3.224 -7.146 9.166 1.00 90.44 139 PHE A C 1
ATOM 1148 O O . PHE A 1 139 ? -2.700 -6.077 8.881 1.00 90.44 139 PHE A O 1
ATOM 1155 N N . THR A 1 140 ? -2.509 -8.119 9.732 1.00 90.25 140 THR A N 1
ATOM 1156 C CA . THR A 1 140 ? -1.099 -7.936 10.140 1.00 90.25 140 THR A CA 1
ATOM 1157 C C . THR A 1 140 ? -0.089 -8.692 9.273 1.00 90.25 140 THR A C 1
ATOM 1159 O O . THR A 1 140 ? 1.113 -8.716 9.564 1.00 90.25 140 THR A O 1
ATOM 1162 N N . TRP A 1 141 ? -0.556 -9.300 8.179 1.00 85.06 141 TRP A N 1
ATOM 1163 C CA . TRP A 1 141 ? 0.203 -10.283 7.408 1.00 85.06 141 TRP A CA 1
ATOM 1164 C C . TRP A 1 141 ? 1.356 -9.658 6.631 1.00 85.06 141 TRP A C 1
ATOM 1166 O O . TRP A 1 141 ? 2.424 -10.265 6.551 1.00 85.06 141 TRP A O 1
ATOM 1176 N N . SER A 1 142 ? 1.169 -8.451 6.093 1.00 88.31 142 SER A N 1
ATOM 1177 C CA . SER A 1 142 ? 2.207 -7.706 5.373 1.00 88.31 142 SER A CA 1
ATOM 1178 C C . SER A 1 142 ? 2.462 -6.330 5.983 1.00 88.31 142 SER A C 1
ATOM 1180 O O . SER A 1 142 ? 1.627 -5.794 6.717 1.00 88.31 142 SER A O 1
ATOM 1182 N N . ARG A 1 143 ? 3.621 -5.741 5.663 1.00 89.94 143 ARG A N 1
ATOM 1183 C CA . ARG A 1 143 ? 3.991 -4.398 6.131 1.00 89.94 143 ARG A CA 1
ATOM 1184 C C . ARG A 1 143 ? 2.943 -3.349 5.756 1.00 89.94 143 ARG A C 1
ATOM 1186 O O . ARG A 1 143 ? 2.445 -2.672 6.644 1.00 89.94 143 ARG A O 1
ATOM 1193 N N . CYS A 1 144 ? 2.521 -3.300 4.492 1.00 90.94 144 CYS A N 1
ATOM 1194 C CA . CYS A 1 144 ? 1.527 -2.327 4.035 1.00 90.94 144 CYS A CA 1
ATOM 1195 C C . CYS A 1 144 ? 0.176 -2.467 4.766 1.00 90.94 144 CYS A C 1
ATOM 1197 O O . CYS A 1 144 ? -0.551 -1.488 4.907 1.00 90.94 144 CYS A O 1
ATOM 1199 N N . GLN A 1 145 ? -0.198 -3.674 5.222 1.00 92.06 145 GLN A N 1
ATOM 1200 C CA . GLN A 1 145 ? -1.413 -3.837 6.033 1.00 92.06 145 GLN A CA 1
ATOM 1201 C C . GLN A 1 145 ? -1.218 -3.305 7.452 1.00 92.06 145 GLN A C 1
ATOM 1203 O O . GLN A 1 145 ? -2.099 -2.612 7.956 1.00 92.06 145 GLN A O 1
ATOM 1208 N N . ARG A 1 146 ? -0.058 -3.582 8.063 1.00 93.81 146 ARG A N 1
ATOM 1209 C CA . ARG A 1 146 ? 0.300 -3.065 9.391 1.00 93.81 146 ARG A CA 1
ATOM 1210 C C . ARG A 1 146 ? 0.339 -1.539 9.421 1.00 93.81 146 ARG A C 1
ATOM 1212 O O . ARG A 1 146 ? -0.184 -0.944 10.358 1.00 93.81 146 ARG A O 1
ATOM 1219 N N . ASP A 1 147 ? 0.865 -0.913 8.375 1.00 94.00 147 ASP A N 1
ATOM 1220 C CA . ASP A 1 147 ? 0.877 0.547 8.254 1.00 94.00 147 ASP A CA 1
ATOM 1221 C C . ASP A 1 147 ? -0.562 1.095 8.172 1.00 94.00 147 ASP A C 1
ATOM 1223 O O . ASP A 1 147 ? -0.926 2.016 8.903 1.00 94.00 147 ASP A O 1
ATOM 1227 N N . ALA A 1 148 ? -1.432 0.465 7.372 1.00 95.19 148 ALA A N 1
ATOM 1228 C CA . ALA A 1 148 ? -2.833 0.871 7.243 1.00 95.19 148 ALA A CA 1
ATOM 1229 C C . ALA A 1 148 ? -3.616 0.792 8.566 1.00 95.19 148 ALA A C 1
ATOM 1231 O O . ALA A 1 148 ? -4.353 1.720 8.911 1.00 95.19 148 ALA A O 1
ATOM 1232 N N . ILE A 1 149 ? -3.457 -0.298 9.323 1.00 95.75 149 ILE A N 1
ATOM 1233 C CA . ILE A 1 149 ? -4.137 -0.460 10.618 1.00 95.75 149 ILE A CA 1
ATOM 1234 C C . ILE A 1 149 ? -3.521 0.406 11.717 1.00 95.75 149 ILE A C 1
ATOM 1236 O O . ILE A 1 149 ? -4.256 0.849 12.596 1.00 95.75 149 ILE A O 1
ATOM 1240 N N . GLN A 1 150 ? -2.217 0.697 11.661 1.00 96.12 150 GLN A N 1
ATOM 1241 C CA . GLN A 1 150 ? -1.588 1.645 12.579 1.00 96.12 150 GLN A CA 1
ATOM 1242 C C . GLN A 1 150 ? -2.197 3.035 12.396 1.00 96.12 150 GLN A C 1
ATOM 1244 O O . GLN A 1 150 ? -2.568 3.666 13.379 1.00 96.12 150 GLN A O 1
ATOM 1249 N N . VAL A 1 151 ? -2.388 3.485 11.150 1.00 96.38 151 VAL A N 1
ATOM 1250 C CA . VAL A 1 151 ? -3.050 4.771 10.877 1.00 96.38 151 VAL A CA 1
ATOM 1251 C C . VAL A 1 151 ? -4.496 4.774 11.388 1.00 96.38 151 VAL A C 1
ATOM 1253 O O . VAL A 1 151 ? -4.940 5.778 11.941 1.00 96.38 151 VAL A O 1
ATOM 1256 N N . ALA A 1 152 ? -5.227 3.661 11.255 1.00 96.31 152 ALA A N 1
ATOM 1257 C CA . ALA A 1 152 ? -6.582 3.539 11.802 1.00 96.31 152 ALA A CA 1
ATOM 1258 C C . ALA A 1 152 ? -6.608 3.608 13.340 1.00 96.31 152 ALA A C 1
ATOM 1260 O O . ALA A 1 152 ? -7.471 4.275 13.906 1.00 96.31 152 ALA A O 1
ATOM 1261 N N . ALA A 1 153 ? -5.664 2.943 14.009 1.00 96.25 153 ALA A N 1
ATOM 1262 C CA . ALA A 1 153 ? -5.538 2.960 15.463 1.00 96.25 153 ALA A CA 1
ATOM 1263 C C . ALA A 1 153 ? -5.119 4.340 15.991 1.00 96.25 153 ALA A C 1
ATOM 1265 O O . ALA A 1 153 ? -5.693 4.822 16.967 1.00 96.25 153 ALA A O 1
ATOM 1266 N N . ASP A 1 154 ? -4.169 4.998 15.324 1.00 96.25 154 ASP A N 1
ATOM 1267 C CA . ASP A 1 154 ? -3.712 6.348 15.663 1.00 96.25 154 ASP A CA 1
ATOM 1268 C C . ASP A 1 154 ? -4.860 7.361 15.614 1.00 96.25 154 ASP A C 1
ATOM 1270 O O . ASP A 1 154 ? -4.978 8.204 16.502 1.00 96.25 154 ASP A O 1
ATOM 1274 N N . ASP A 1 155 ? -5.743 7.244 14.618 1.00 94.88 155 ASP A N 1
ATOM 1275 C CA . ASP A 1 155 ? -6.900 8.131 14.449 1.00 94.88 155 ASP A CA 1
ATOM 1276 C C . ASP A 1 155 ? -7.929 8.024 15.582 1.00 94.88 155 ASP A C 1
ATOM 1278 O O . ASP A 1 155 ? -8.725 8.945 15.766 1.00 94.88 155 ASP A O 1
ATOM 1282 N N . LEU A 1 156 ? -7.915 6.921 16.335 1.00 95.44 156 LEU A N 1
ATOM 1283 C CA . LEU A 1 156 ? -8.837 6.641 17.440 1.00 95.44 156 LEU A CA 1
ATOM 1284 C C . LEU A 1 156 ? -8.157 6.682 18.816 1.00 95.44 156 LEU A C 1
ATOM 1286 O O . LEU A 1 156 ? -8.793 6.386 19.822 1.00 95.44 156 LEU A O 1
ATOM 1290 N N . GLY A 1 157 ? -6.871 7.044 18.879 1.00 96.38 157 GLY A N 1
ATOM 1291 C CA . GLY A 1 157 ? -6.116 7.099 20.136 1.00 96.38 157 GLY A CA 1
ATOM 1292 C C . GLY A 1 157 ? -5.578 5.749 20.626 1.00 96.38 157 GLY A C 1
ATOM 1293 O O . GLY A 1 157 ? -5.030 5.672 21.721 1.00 96.38 157 GLY A O 1
ATOM 1294 N N . TYR A 1 158 ? -5.643 4.693 19.811 1.00 96.94 158 TYR A N 1
ATOM 1295 C CA . TYR A 1 158 ? -5.143 3.350 20.142 1.00 96.94 158 TYR A CA 1
ATOM 1296 C C . TYR A 1 158 ? -3.676 3.115 19.749 1.00 96.94 158 TYR A C 1
ATOM 1298 O O . TYR A 1 158 ? -3.217 1.974 19.664 1.00 96.94 158 TYR A O 1
ATOM 1306 N N . LYS A 1 159 ? -2.909 4.191 19.527 1.00 96.00 159 LYS A N 1
ATOM 1307 C CA . LYS A 1 159 ? -1.505 4.131 19.092 1.00 96.00 159 LYS A CA 1
ATOM 1308 C C . LYS A 1 159 ? -0.645 3.231 19.981 1.00 96.00 159 LYS A C 1
ATOM 1310 O O . LYS A 1 159 ? 0.024 2.335 19.472 1.00 96.00 159 LYS A O 1
ATOM 1315 N N . LYS A 1 160 ? -0.689 3.449 21.301 1.00 96.31 160 LYS A N 1
ATOM 1316 C CA . LYS A 1 160 ? 0.130 2.708 22.276 1.00 96.31 160 LYS A CA 1
ATOM 1317 C C . LYS A 1 160 ? -0.206 1.213 22.271 1.00 96.31 160 LYS A C 1
ATOM 1319 O O . LYS A 1 160 ? 0.685 0.387 22.133 1.00 96.31 160 LYS A O 1
ATOM 1324 N N . GLN A 1 161 ? -1.495 0.877 22.300 1.00 96.81 161 GLN A N 1
ATOM 1325 C CA . GLN A 1 161 ? -1.966 -0.512 22.269 1.00 96.81 161 GLN A CA 1
ATOM 1326 C C . GLN A 1 161 ? -1.551 -1.238 20.983 1.00 96.81 161 GLN A C 1
ATOM 1328 O O . GLN A 1 161 ? -1.145 -2.398 21.034 1.00 96.81 161 GLN A O 1
ATOM 1333 N N . MET A 1 162 ? -1.604 -0.556 19.833 1.00 96.00 162 MET A N 1
ATOM 1334 C CA . MET A 1 162 ? -1.142 -1.119 18.563 1.00 96.00 162 MET A CA 1
ATOM 1335 C C . MET A 1 162 ? 0.377 -1.349 18.555 1.00 96.00 162 MET A C 1
ATOM 1337 O O . MET A 1 162 ? 0.840 -2.393 18.096 1.00 96.00 162 MET A O 1
ATOM 1341 N N . GLN A 1 163 ? 1.158 -0.414 19.102 1.00 94.25 163 GLN A N 1
ATOM 1342 C CA . GLN A 1 163 ? 2.613 -0.554 19.218 1.00 94.25 163 GLN A CA 1
ATOM 1343 C C . GLN A 1 163 ? 3.005 -1.704 20.155 1.00 94.25 163 GLN A C 1
ATOM 1345 O O . GLN A 1 163 ? 3.862 -2.515 19.798 1.00 94.25 163 GLN A O 1
ATOM 1350 N N . ASP A 1 164 ? 2.340 -1.823 21.305 1.00 95.62 164 ASP A N 1
ATOM 1351 C CA . ASP A 1 164 ? 2.544 -2.922 22.253 1.00 95.62 164 ASP A CA 1
ATOM 1352 C C . ASP A 1 164 ? 2.177 -4.268 21.616 1.00 95.62 164 ASP A C 1
ATOM 1354 O O . ASP A 1 164 ? 2.933 -5.241 21.710 1.00 95.62 164 ASP A O 1
ATOM 1358 N N . TYR A 1 165 ? 1.061 -4.311 20.880 1.00 95.50 165 TYR A N 1
ATOM 1359 C CA . TYR A 1 165 ? 0.672 -5.470 20.086 1.00 95.50 165 TYR A CA 1
ATOM 1360 C C . TYR A 1 165 ? 1.753 -5.829 19.055 1.00 95.50 165 TYR A C 1
ATOM 1362 O O . TYR A 1 165 ? 2.147 -6.996 18.966 1.00 95.50 165 TYR A O 1
ATOM 1370 N N . PHE A 1 166 ? 2.283 -4.852 18.310 1.00 94.12 166 PHE A N 1
ATOM 1371 C CA . PHE A 1 166 ? 3.312 -5.123 17.310 1.00 94.12 166 PHE A CA 1
ATOM 1372 C C . PHE A 1 166 ? 4.617 -5.629 17.918 1.00 94.12 166 PHE A C 1
ATOM 1374 O O . PHE A 1 166 ? 5.205 -6.582 17.394 1.00 94.12 166 PHE A O 1
ATOM 1381 N N . LYS A 1 167 ? 5.026 -5.041 19.047 1.00 93.62 167 LYS A N 1
ATOM 1382 C CA . LYS A 1 167 ? 6.201 -5.457 19.815 1.00 93.62 167 LYS A CA 1
ATOM 1383 C C . LYS A 1 167 ? 6.050 -6.896 20.311 1.00 93.62 167 LYS A C 1
ATOM 1385 O O . LYS A 1 167 ? 6.949 -7.704 20.091 1.00 93.62 167 LYS A O 1
ATOM 1390 N N . LYS A 1 168 ? 4.892 -7.243 20.889 1.00 95.38 168 LYS A N 1
ATOM 1391 C CA . LYS A 1 168 ? 4.592 -8.597 21.389 1.00 95.38 168 LYS A CA 1
ATOM 1392 C C . LYS A 1 168 ? 4.647 -9.666 20.290 1.00 95.38 168 LYS A C 1
ATOM 1394 O O . LYS A 1 168 ? 5.081 -10.781 20.548 1.00 95.38 168 LYS A O 1
ATOM 1399 N N . HIS A 1 169 ? 4.248 -9.327 19.065 1.00 90.88 169 HIS A N 1
ATOM 1400 C CA . HIS A 1 169 ? 4.240 -10.254 17.922 1.00 90.88 169 HIS A CA 1
ATOM 1401 C C . HIS A 1 169 ? 5.537 -10.235 17.093 1.00 90.88 169 HIS A C 1
ATOM 1403 O O . HIS A 1 169 ? 5.583 -10.814 15.999 1.00 90.88 169 HIS A O 1
ATOM 1409 N N . GLY A 1 170 ? 6.578 -9.545 17.578 1.00 91.31 170 GLY A N 1
ATOM 1410 C CA . GLY A 1 170 ? 7.890 -9.486 16.932 1.00 91.31 170 GLY A CA 1
ATOM 1411 C C . GLY A 1 170 ? 7.873 -8.818 15.555 1.00 91.31 170 GLY A C 1
ATOM 1412 O O . GLY A 1 170 ? 8.704 -9.131 14.699 1.00 91.31 170 GLY A O 1
ATOM 1413 N N . PHE A 1 171 ? 6.911 -7.930 15.289 1.00 89.81 171 PHE A N 1
ATOM 1414 C CA . PHE A 1 171 ? 6.883 -7.205 14.025 1.00 89.81 171 PHE A CA 1
ATOM 1415 C C . PHE A 1 171 ? 7.975 -6.137 14.007 1.00 89.81 171 PHE A C 1
ATOM 1417 O O . PHE A 1 171 ? 8.041 -5.278 14.882 1.00 89.81 171 PHE A O 1
ATOM 1424 N N . LYS A 1 172 ? 8.815 -6.177 12.973 1.00 86.06 172 LYS A N 1
ATOM 1425 C CA . LYS A 1 172 ? 9.884 -5.207 12.743 1.00 86.06 172 LYS A CA 1
ATOM 1426 C C . LYS A 1 172 ? 9.658 -4.487 11.419 1.00 86.06 172 LYS A C 1
ATOM 1428 O O . LYS A 1 172 ? 8.994 -5.010 10.519 1.00 86.06 172 LYS A O 1
ATOM 1433 N N . TRP A 1 173 ? 10.218 -3.287 11.297 1.00 77.44 173 TRP A N 1
ATOM 1434 C CA . TRP A 1 173 ? 10.047 -2.430 10.118 1.00 77.44 173 TRP A CA 1
ATOM 1435 C C . TRP A 1 173 ? 10.567 -3.091 8.828 1.00 77.44 173 TRP A C 1
ATOM 1437 O O . TRP A 1 173 ? 9.986 -2.905 7.760 1.00 77.44 173 TRP A O 1
ATOM 1447 N N . TYR A 1 174 ? 11.606 -3.925 8.935 1.00 81.38 174 TYR A N 1
ATOM 1448 C CA . TYR A 1 174 ? 12.216 -4.640 7.811 1.00 81.38 174 TYR A CA 1
ATOM 1449 C C . TYR A 1 174 ? 11.489 -5.940 7.420 1.00 81.38 174 TYR A C 1
ATOM 1451 O O . TYR A 1 174 ? 11.828 -6.546 6.408 1.00 81.38 174 TYR A O 1
ATOM 1459 N N . HIS A 1 175 ? 10.449 -6.369 8.153 1.00 84.00 175 HIS A N 1
ATOM 1460 C CA . HIS A 1 175 ? 9.606 -7.509 7.758 1.00 84.00 175 HIS A CA 1
ATOM 1461 C C . HIS A 1 175 ? 8.625 -7.104 6.644 1.00 84.00 175 HIS A C 1
ATOM 1463 O O . HIS A 1 175 ? 7.411 -7.012 6.859 1.00 84.00 175 HIS A O 1
ATOM 1469 N N . VAL A 1 176 ? 9.167 -6.811 5.460 1.00 79.44 176 VAL A N 1
ATOM 1470 C CA . VAL A 1 176 ? 8.404 -6.413 4.268 1.00 79.44 176 VAL A CA 1
ATOM 1471 C C . VAL A 1 176 ? 7.642 -7.608 3.700 1.00 79.44 176 VAL A C 1
ATOM 1473 O O . VAL A 1 176 ? 6.446 -7.497 3.420 1.00 79.44 176 VAL A O 1
ATOM 1476 N N . LEU A 1 177 ? 8.314 -8.760 3.597 1.00 78.00 177 LEU A N 1
ATOM 1477 C CA . LEU A 1 177 ? 7.734 -9.970 3.030 1.00 78.00 177 LEU A CA 1
ATOM 1478 C C . LEU A 1 177 ? 6.668 -10.559 3.976 1.00 78.00 177 LEU A C 1
ATOM 1480 O O . LEU A 1 177 ? 6.934 -10.741 5.170 1.00 78.00 177 LEU A O 1
ATOM 1484 N N . PRO A 1 178 ? 5.458 -10.870 3.476 1.00 79.94 178 PRO A N 1
ATOM 1485 C CA . PRO A 1 178 ? 4.438 -11.519 4.281 1.00 79.94 178 PRO A CA 1
ATOM 1486 C C . PRO A 1 178 ? 4.924 -12.866 4.818 1.00 79.94 178 PRO A C 1
ATOM 1488 O O . PRO A 1 178 ? 5.395 -13.712 4.058 1.00 79.94 178 PRO A O 1
ATOM 1491 N N . ARG A 1 179 ? 4.725 -13.118 6.118 1.00 79.31 179 ARG A N 1
ATOM 1492 C CA . ARG A 1 179 ? 5.135 -14.386 6.760 1.00 79.31 179 ARG A CA 1
ATOM 1493 C C . ARG A 1 179 ? 4.542 -15.622 6.081 1.00 79.31 179 ARG A C 1
ATOM 1495 O O . ARG A 1 179 ? 5.169 -16.674 6.049 1.00 79.31 179 ARG A O 1
ATOM 1502 N N . ILE A 1 180 ? 3.347 -15.486 5.508 1.00 80.44 180 ILE A N 1
ATOM 1503 C CA . ILE A 1 180 ? 2.690 -16.588 4.803 1.00 80.44 180 ILE A CA 1
ATOM 1504 C C . ILE A 1 180 ? 3.408 -16.975 3.511 1.00 80.44 180 ILE A C 1
ATOM 1506 O O . ILE A 1 180 ? 3.415 -18.150 3.169 1.00 80.44 180 ILE A O 1
ATOM 1510 N N . LEU A 1 181 ? 4.050 -16.018 2.835 1.00 82.50 181 LEU A N 1
ATOM 1511 C CA . LEU A 1 181 ? 4.811 -16.301 1.622 1.00 82.50 181 LEU A CA 1
ATOM 1512 C C . LEU A 1 181 ? 6.131 -16.995 1.932 1.00 82.50 181 LEU A C 1
ATOM 1514 O O . LEU A 1 181 ? 6.530 -17.875 1.182 1.00 82.50 181 LEU A O 1
ATOM 1518 N N . ILE A 1 182 ? 6.761 -16.652 3.060 1.00 83.69 182 ILE A N 1
ATOM 1519 C CA . ILE A 1 182 ? 7.958 -17.352 3.547 1.00 83.69 182 ILE A CA 1
ATOM 1520 C C . ILE A 1 182 ? 7.624 -18.822 3.829 1.00 83.69 182 ILE A C 1
ATOM 1522 O O . ILE A 1 182 ? 8.375 -19.712 3.453 1.00 83.69 182 ILE A O 1
ATOM 1526 N N . ARG A 1 183 ? 6.476 -19.084 4.467 1.00 84.81 183 ARG A N 1
ATOM 1527 C CA . ARG A 1 183 ? 6.056 -20.449 4.815 1.00 84.81 183 ARG A CA 1
ATOM 1528 C C . ARG A 1 183 ? 5.527 -21.242 3.618 1.00 84.81 183 ARG A C 1
ATOM 1530 O O . ARG A 1 183 ? 5.699 -22.454 3.574 1.00 84.81 183 ARG A O 1
ATOM 1537 N N . ASN A 1 184 ? 4.827 -20.591 2.692 1.00 87.00 184 ASN A N 1
ATOM 1538 C CA . ASN A 1 184 ? 4.246 -21.242 1.524 1.00 87.00 184 ASN A CA 1
ATOM 1539 C C . ASN A 1 184 ? 4.264 -20.301 0.302 1.00 87.00 184 ASN A C 1
ATOM 1541 O O . ASN A 1 184 ? 3.292 -19.574 0.063 1.00 87.00 184 ASN A O 1
ATOM 1545 N N . PRO A 1 185 ? 5.337 -20.329 -0.508 1.00 88.81 185 PRO A N 1
ATOM 1546 C CA . PRO A 1 185 ? 5.484 -19.432 -1.654 1.00 88.81 185 PRO A CA 1
ATOM 1547 C C . PRO A 1 185 ? 4.467 -19.716 -2.768 1.00 88.81 185 PRO A C 1
ATOM 1549 O O . PRO A 1 185 ? 4.122 -18.811 -3.528 1.00 88.81 185 PRO A O 1
ATOM 1552 N N . ARG A 1 186 ? 3.903 -20.935 -2.830 1.00 90.44 186 ARG A N 1
ATOM 1553 C CA . ARG A 1 186 ? 2.892 -21.311 -3.838 1.00 90.44 186 ARG A CA 1
ATOM 1554 C C . ARG A 1 186 ? 1.613 -20.478 -3.734 1.00 90.44 186 ARG A C 1
ATOM 1556 O O . ARG A 1 186 ? 0.865 -20.374 -4.701 1.00 90.44 186 ARG A O 1
ATOM 1563 N N . LEU A 1 187 ? 1.375 -19.838 -2.587 1.00 86.19 187 LEU A N 1
ATOM 1564 C CA . LEU A 1 187 ? 0.227 -18.956 -2.389 1.00 86.19 187 LEU A CA 1
ATOM 1565 C C . LEU A 1 187 ? 0.215 -17.750 -3.328 1.00 86.19 187 LEU A C 1
ATOM 1567 O O . LEU A 1 187 ? -0.877 -17.288 -3.656 1.00 86.19 187 LEU A O 1
ATOM 1571 N N . LEU A 1 188 ? 1.377 -17.287 -3.805 1.00 84.19 188 LEU A N 1
ATOM 1572 C CA . LEU A 1 188 ? 1.464 -16.214 -4.804 1.00 84.19 188 LEU A CA 1
ATOM 1573 C C . LEU A 1 188 ? 0.678 -16.534 -6.079 1.00 84.19 188 LEU A C 1
ATOM 1575 O O . LEU A 1 188 ? 0.144 -15.629 -6.710 1.00 84.19 188 LEU A O 1
ATOM 1579 N N . PHE A 1 189 ? 0.542 -17.811 -6.431 1.00 87.50 189 PHE A N 1
ATOM 1580 C CA . PHE A 1 189 ? -0.164 -18.243 -7.638 1.00 87.50 189 PHE A CA 1
ATOM 1581 C C . PHE A 1 189 ? -1.655 -18.515 -7.400 1.00 87.50 189 PHE A C 1
ATOM 1583 O O . PHE A 1 189 ? -2.381 -18.895 -8.314 1.00 87.50 189 PHE A O 1
ATOM 1590 N N . THR A 1 190 ? -2.151 -18.301 -6.178 1.00 89.44 190 THR A N 1
ATOM 1591 C CA . THR A 1 190 ? -3.563 -18.523 -5.856 1.00 89.44 190 THR A CA 1
ATOM 1592 C C . THR A 1 190 ? -4.383 -17.256 -6.067 1.00 89.44 190 THR A C 1
ATOM 1594 O O . THR A 1 190 ? -4.027 -16.177 -5.591 1.00 89.44 190 THR A O 1
ATOM 1597 N N . LYS A 1 191 ? -5.556 -17.382 -6.702 1.00 88.81 191 LYS A N 1
ATOM 1598 C CA . LYS A 1 191 ? -6.503 -16.261 -6.877 1.00 88.81 191 LYS A CA 1
ATOM 1599 C C . LYS A 1 191 ? -6.845 -15.587 -5.542 1.00 88.81 191 LYS A C 1
ATOM 1601 O O . LYS A 1 191 ? -6.911 -14.364 -5.455 1.00 88.81 191 LYS A O 1
ATOM 1606 N N . ASN A 1 192 ? -6.996 -16.380 -4.480 1.00 86.88 192 ASN A N 1
ATOM 1607 C CA . ASN A 1 192 ? -7.313 -15.886 -3.138 1.00 86.88 192 ASN A CA 1
ATOM 1608 C C . ASN A 1 192 ? -6.265 -14.913 -2.585 1.00 86.88 192 ASN A C 1
ATOM 1610 O O . ASN A 1 192 ? -6.636 -13.946 -1.915 1.00 86.88 192 ASN A O 1
ATOM 1614 N N . TYR A 1 193 ? -4.977 -15.132 -2.867 1.00 86.75 193 TYR A N 1
ATOM 1615 C CA . TYR A 1 193 ? -3.922 -14.213 -2.445 1.00 86.75 193 TYR A CA 1
ATOM 1616 C C . TYR A 1 193 ? -4.073 -12.843 -3.117 1.00 86.75 193 TYR A C 1
ATOM 1618 O O . TYR A 1 193 ? -4.059 -11.813 -2.435 1.00 86.75 193 TYR A O 1
ATOM 1626 N N . TRP A 1 194 ? -4.303 -12.825 -4.432 1.00 87.06 194 TRP A N 1
ATOM 1627 C CA . TRP A 1 194 ? -4.506 -11.593 -5.197 1.00 87.06 194 TRP A CA 1
ATOM 1628 C C . TRP A 1 194 ? -5.769 -10.845 -4.770 1.00 87.06 194 TRP A C 1
ATOM 1630 O O . TRP A 1 194 ? -5.715 -9.633 -4.568 1.00 87.06 194 TRP A O 1
ATOM 1640 N N . TYR A 1 195 ? -6.879 -11.550 -4.526 1.00 87.44 195 TYR A N 1
ATOM 1641 C CA . TYR A 1 195 ? -8.110 -10.920 -4.033 1.00 87.44 195 TYR A CA 1
ATOM 1642 C C . TYR A 1 195 ? -7.931 -10.241 -2.675 1.00 87.44 195 TYR A C 1
ATOM 1644 O O . TYR A 1 195 ? -8.439 -9.144 -2.452 1.00 87.44 195 TYR A O 1
ATOM 1652 N N . ARG A 1 196 ? -7.183 -10.866 -1.764 1.00 82.94 196 ARG A N 1
ATOM 1653 C CA . ARG A 1 196 ? -6.916 -10.297 -0.435 1.00 82.94 196 ARG A CA 1
ATOM 1654 C C . ARG A 1 196 ? -5.870 -9.183 -0.464 1.00 82.94 196 ARG A C 1
ATOM 1656 O O . ARG A 1 196 ? -5.858 -8.341 0.434 1.00 82.94 196 ARG A O 1
ATOM 1663 N N . THR A 1 197 ? -4.992 -9.182 -1.465 1.00 84.75 197 THR A N 1
ATOM 1664 C CA . THR A 1 197 ? -3.884 -8.227 -1.551 1.00 84.75 197 THR A CA 1
ATOM 1665 C C . THR A 1 197 ? -4.248 -7.010 -2.396 1.00 84.75 197 THR A C 1
ATOM 1667 O O . THR A 1 197 ? -4.257 -5.906 -1.857 1.00 84.75 197 THR A O 1
ATOM 1670 N N . LEU A 1 198 ? -4.619 -7.213 -3.663 1.00 88.31 198 LEU A N 1
ATOM 1671 C CA . LEU A 1 198 ? -4.838 -6.151 -4.652 1.00 88.31 198 LEU A CA 1
ATOM 1672 C C . LEU A 1 198 ? -6.307 -5.796 -4.888 1.00 88.31 198 LEU A C 1
ATOM 1674 O O . LEU A 1 198 ? -6.603 -4.658 -5.250 1.00 88.31 198 LEU A O 1
ATOM 1678 N N . PHE A 1 199 ? -7.230 -6.739 -4.679 1.00 90.62 199 PHE A N 1
ATOM 1679 C CA . PHE A 1 199 ? -8.645 -6.559 -5.027 1.00 90.62 199 PHE A CA 1
ATOM 1680 C C . PHE A 1 199 ? -9.564 -6.602 -3.807 1.00 90.62 199 PHE A C 1
ATOM 1682 O O . PHE A 1 199 ? -10.640 -7.206 -3.834 1.00 90.62 199 PHE A O 1
ATOM 1689 N N . VAL A 1 200 ? -9.158 -5.929 -2.726 1.00 90.44 200 VAL A N 1
ATOM 1690 C CA . VAL A 1 200 ? -10.014 -5.788 -1.547 1.00 90.44 200 VAL A CA 1
ATOM 1691 C C . VAL A 1 200 ? -11.312 -5.082 -1.952 1.00 90.44 200 VAL A C 1
ATOM 1693 O O . VAL A 1 200 ? -11.309 -4.079 -2.682 1.00 90.44 200 VAL A O 1
ATOM 1696 N N . LYS A 1 201 ? -12.438 -5.632 -1.480 1.00 92.19 201 LYS A N 1
ATOM 1697 C CA . LYS A 1 201 ? -13.774 -5.089 -1.737 1.00 92.19 201 LYS A CA 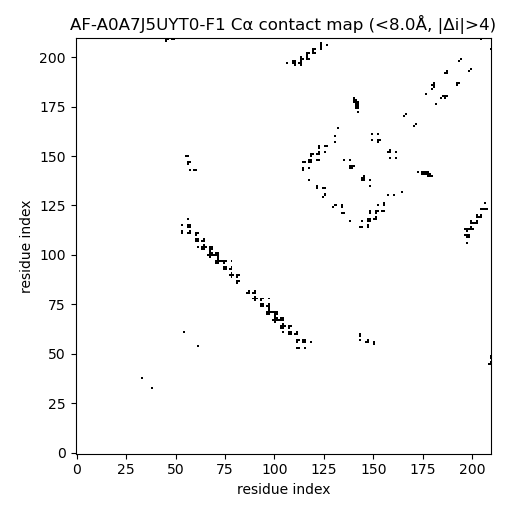1
ATOM 1698 C C . LYS A 1 201 ? -13.861 -3.649 -1.242 1.00 92.19 201 LYS A C 1
ATOM 1700 O O . LYS A 1 201 ? -13.303 -3.295 -0.204 1.00 92.19 201 LYS A O 1
ATOM 1705 N N . TYR A 1 202 ? -14.584 -2.825 -1.990 1.00 93.44 202 TYR A N 1
ATOM 1706 C CA . TYR A 1 202 ? -14.868 -1.466 -1.559 1.00 93.44 202 TYR A CA 1
ATOM 1707 C C . TYR A 1 202 ? -15.623 -1.486 -0.226 1.00 93.44 202 TYR A C 1
ATOM 1709 O O . TYR A 1 202 ? -16.563 -2.262 -0.050 1.00 93.44 202 TYR A O 1
ATOM 1717 N N . TYR A 1 203 ? -15.212 -0.623 0.699 1.00 93.00 203 TYR A N 1
ATOM 1718 C CA . TYR A 1 203 ? -15.860 -0.477 1.994 1.00 93.00 203 TYR A CA 1
ATOM 1719 C C . TYR A 1 203 ? -16.324 0.966 2.199 1.00 93.00 203 TYR A C 1
ATOM 1721 O O . TYR A 1 203 ? -15.508 1.891 2.210 1.00 93.00 203 TYR A O 1
ATOM 1729 N N . ALA A 1 204 ? -17.629 1.168 2.368 1.00 91.25 204 ALA A N 1
ATOM 1730 C CA . ALA A 1 204 ? -18.193 2.460 2.750 1.00 91.25 204 ALA A CA 1
ATOM 1731 C C . ALA A 1 204 ? -18.060 2.651 4.267 1.00 91.25 204 ALA A C 1
ATOM 1733 O O . ALA A 1 204 ? -18.502 1.791 5.030 1.00 91.25 204 ALA A O 1
ATOM 1734 N N . LEU A 1 205 ? -17.450 3.763 4.691 1.00 88.19 205 LEU A N 1
ATOM 1735 C CA . LEU A 1 205 ? -17.371 4.131 6.107 1.00 88.19 205 LEU A CA 1
ATOM 1736 C C . LEU A 1 205 ? -18.774 4.348 6.667 1.00 88.19 205 LEU A C 1
ATOM 1738 O O . LEU A 1 205 ? -19.605 5.004 6.042 1.00 88.19 205 LEU A O 1
ATOM 1742 N N . LYS A 1 206 ? -19.022 3.782 7.847 1.00 89.81 206 LYS A N 1
ATOM 1743 C CA . LYS A 1 206 ? -20.315 3.847 8.534 1.00 89.81 206 LYS A CA 1
ATOM 1744 C C . LYS A 1 206 ? -20.282 4.799 9.719 1.00 89.81 206 LYS A C 1
ATOM 1746 O O . LYS A 1 206 ? -21.293 5.426 10.011 1.00 89.81 206 LYS A O 1
ATOM 1751 N N . SER A 1 207 ? -19.150 4.886 10.419 1.00 84.44 207 SER A N 1
ATOM 1752 C CA . SER A 1 207 ? -19.038 5.692 11.640 1.00 84.44 207 SER A CA 1
ATOM 1753 C C . SER A 1 207 ? -18.477 7.095 11.406 1.00 84.44 207 SER A C 1
ATOM 1755 O O . SER A 1 207 ? -18.513 7.913 12.319 1.00 84.44 207 SER A O 1
ATOM 1757 N N . PHE A 1 208 ? -17.985 7.394 10.201 1.00 82.25 208 PHE A N 1
ATOM 1758 C CA . PHE A 1 208 ? -17.349 8.671 9.879 1.00 82.25 208 PHE A CA 1
ATOM 1759 C C . PHE A 1 208 ? -17.927 9.251 8.581 1.00 82.25 208 PHE A C 1
ATOM 1761 O O . PHE A 1 208 ? -18.063 8.509 7.609 1.00 82.25 208 PHE A O 1
ATOM 1768 N N . PRO A 1 209 ? -18.241 10.560 8.532 1.00 64.62 209 PRO A N 1
ATOM 1769 C CA . PRO A 1 209 ? -18.823 11.201 7.348 1.00 64.62 209 PRO A CA 1
ATOM 1770 C C . PRO A 1 209 ? -17.812 11.445 6.209 1.00 64.62 209 PRO A C 1
ATOM 1772 O O . PRO A 1 209 ? -18.182 11.988 5.167 1.00 64.62 209 PRO A O 1
ATOM 1775 N N . TYR A 1 210 ? -16.543 11.057 6.389 1.00 62.44 210 TYR A N 1
ATOM 1776 C CA . TYR A 1 210 ? -15.463 11.206 5.413 1.00 62.44 210 TYR A CA 1
ATOM 1777 C C . TYR A 1 210 ? -14.709 9.891 5.215 1.00 62.44 210 TYR A C 1
ATOM 1779 O O . TYR A 1 210 ? -14.157 9.365 6.200 1.00 62.44 210 TYR A O 1
#

Secondary structure (DSSP, 8-state):
--HHHHHHHHHHHT-------S---TTSTTSGGGG-HHHHHHHHHHHHHHHHHHHHHTHHHHHHHHHHHHHHHHHHHHHHHHHHTT-HHHHHHHHHHHHHHHHHHHHHHHHHHHHHHHHHHHHHHHHHH-S-HHHHGGG-SSHHHHHHHHHHHHTTT-HHHHHHHHHHTT--TT--S-HHHHH-GGGGGSHHHHHHHT-PPP---SS---